Protein AF-0000000078808361 (afdb_homodimer)

Organism: NCBI:txid997884

Structure (mmCIF, N/CA/C/O backbone):
data_AF-0000000078808361-model_v1
#
loop_
_entity.id
_entity.type
_entity.pdbx_description
1 polymer 'Nucleoside phosphorylase domain-containing protein'
#
loop_
_atom_site.group_PDB
_atom_site.id
_atom_site.type_symbol
_atom_site.label_atom_id
_atom_site.label_alt_id
_atom_site.label_comp_id
_atom_site.label_asym_id
_atom_site.label_entity_id
_atom_site.label_seq_id
_atom_site.pdbx_PDB_ins_code
_atom_site.Cartn_x
_atom_site.Cartn_y
_atom_site.Cartn_z
_atom_site.occupancy
_atom_site.B_iso_or_equiv
_atom_site.auth_seq_id
_atom_site.auth_comp_id
_atom_site.auth_asym_id
_atom_site.auth_atom_id
_atom_site.pdbx_PDB_model_num
ATOM 1 N N . MET A 1 1 ? 24.609 -16.016 -11.039 1 90.94 1 MET A N 1
ATOM 2 C CA . MET A 1 1 ? 23.516 -16.953 -10.883 1 90.94 1 MET A CA 1
ATOM 3 C C . MET A 1 1 ? 22.172 -16.219 -10.781 1 90.94 1 MET A C 1
ATOM 5 O O . MET A 1 1 ? 22.094 -15.156 -10.164 1 90.94 1 MET A O 1
ATOM 9 N N . LEU A 1 2 ? 21.172 -16.797 -11.484 1 96.19 2 LEU A N 1
ATOM 10 C CA . LEU A 1 2 ? 19.844 -16.188 -11.5 1 96.19 2 LEU A CA 1
ATOM 11 C C . LEU A 1 2 ? 19.25 -16.109 -10.102 1 96.19 2 LEU A C 1
ATOM 13 O O . LEU A 1 2 ? 19.234 -17.109 -9.375 1 96.19 2 LEU A O 1
ATOM 17 N N . LYS A 1 3 ? 18.859 -14.898 -9.609 1 98.56 3 LYS A N 1
ATOM 18 C CA . LYS A 1 3 ? 18.266 -14.688 -8.297 1 98.56 3 LYS A CA 1
ATOM 19 C C . LYS A 1 3 ? 16.75 -14.492 -8.398 1 98.56 3 LYS A C 1
ATOM 21 O O . LYS A 1 3 ? 16.297 -13.578 -9.086 1 98.56 3 LYS A O 1
ATOM 26 N N . ILE A 1 4 ? 16.047 -15.375 -7.75 1 98.75 4 ILE A N 1
ATOM 27 C CA . ILE A 1 4 ? 14.594 -15.297 -7.711 1 98.75 4 ILE A CA 1
ATOM 28 C C . ILE A 1 4 ? 14.141 -14.906 -6.305 1 98.75 4 ILE A C 1
ATOM 30 O O . ILE A 1 4 ? 14.57 -15.508 -5.316 1 98.75 4 ILE A O 1
ATOM 34 N N . LEU A 1 5 ? 13.391 -13.883 -6.203 1 98.94 5 LEU A N 1
ATOM 35 C CA . LEU A 1 5 ? 12.727 -13.531 -4.949 1 98.94 5 LEU A CA 1
ATOM 36 C C . LEU A 1 5 ? 11.258 -13.945 -4.973 1 98.94 5 LEU A C 1
ATOM 38 O O . LEU A 1 5 ? 10.5 -13.5 -5.832 1 98.94 5 LEU A O 1
ATOM 42 N N . VAL A 1 6 ? 10.922 -14.844 -4.086 1 98.94 6 VAL A N 1
ATOM 43 C CA . VAL A 1 6 ? 9.555 -15.352 -3.986 1 98.94 6 VAL A CA 1
ATOM 44 C C . VAL A 1 6 ? 8.859 -14.719 -2.783 1 98.94 6 VAL A C 1
ATOM 46 O O . VAL A 1 6 ? 9.398 -14.711 -1.676 1 98.94 6 VAL A O 1
ATOM 49 N N . THR A 1 7 ? 7.688 -14.188 -3.027 1 98.94 7 THR A N 1
ATOM 50 C CA . THR A 1 7 ? 6.914 -13.57 -1.956 1 98.94 7 THR A CA 1
ATOM 51 C C . THR A 1 7 ? 5.664 -14.383 -1.654 1 98.94 7 THR A C 1
ATOM 53 O O . THR A 1 7 ? 5.125 -15.055 -2.537 1 98.94 7 THR A O 1
ATOM 56 N N . TYR A 1 8 ? 5.219 -14.383 -0.445 1 98.88 8 TYR A N 1
ATOM 57 C CA . TYR A 1 8 ? 3.961 -14.953 0.022 1 98.88 8 TYR A CA 1
ATOM 58 C C . TYR A 1 8 ? 3.439 -14.195 1.24 1 98.88 8 TYR A C 1
ATOM 60 O O . TYR A 1 8 ? 4.207 -13.523 1.937 1 98.88 8 TYR A O 1
ATOM 68 N N . ALA A 1 9 ? 2.16 -14.266 1.516 1 98.06 9 ALA A N 1
ATOM 69 C CA . ALA A 1 9 ? 1.566 -13.383 2.518 1 98.06 9 ALA A CA 1
ATOM 70 C C . ALA A 1 9 ? 1.562 -14.039 3.895 1 98.06 9 ALA A C 1
ATOM 72 O O . ALA A 1 9 ? 1.822 -13.383 4.902 1 98.06 9 ALA A O 1
ATOM 73 N N . VAL A 1 10 ? 1.223 -15.281 3.951 1 97.12 10 VAL A N 1
ATOM 74 C CA . VAL A 1 10 ? 1.127 -15.984 5.227 1 97.12 10 VAL A CA 1
ATOM 75 C C . VAL A 1 10 ? 1.931 -17.281 5.168 1 97.12 10 VAL A C 1
ATOM 77 O O . VAL A 1 10 ? 2.107 -17.859 4.094 1 97.12 10 VAL A O 1
ATOM 80 N N . GLN A 1 11 ? 2.346 -17.766 6.293 1 97 11 GLN A N 1
ATOM 81 C CA . GLN A 1 11 ? 3.201 -18.938 6.375 1 97 11 GLN A CA 1
ATOM 82 C C . GLN A 1 11 ? 2.535 -20.141 5.73 1 97 11 GLN A C 1
ATOM 84 O O . GLN A 1 11 ? 3.203 -20.969 5.09 1 97 11 GLN A O 1
ATOM 89 N N . GLY A 1 12 ? 1.295 -20.25 5.84 1 96.81 12 GLY A N 1
ATOM 90 C CA . GLY A 1 12 ? 0.551 -21.375 5.316 1 96.81 12 GLY A CA 1
ATOM 91 C C . GLY A 1 12 ? 0.586 -21.469 3.801 1 96.81 12 GLY A C 1
ATOM 92 O O . GLY A 1 12 ? 0.227 -22.5 3.227 1 96.81 12 GLY A O 1
ATOM 93 N N . GLU A 1 13 ? 1.086 -20.453 3.141 1 97.69 13 GLU A N 1
ATOM 94 C CA . GLU A 1 13 ? 1.105 -20.422 1.682 1 97.69 13 GLU A CA 1
ATOM 95 C C . GLU A 1 13 ? 2.492 -20.75 1.141 1 97.69 13 GLU A C 1
ATOM 97 O O . GLU A 1 13 ? 2.674 -20.891 -0.071 1 97.69 13 GLU A O 1
ATOM 102 N N . PHE A 1 14 ? 3.439 -20.891 2.01 1 98.12 14 PHE A N 1
ATOM 103 C CA . PHE A 1 14 ? 4.828 -21.125 1.617 1 98.12 14 PHE A CA 1
ATOM 104 C C . PHE A 1 14 ? 4.984 -22.469 0.938 1 98.12 14 PHE A C 1
ATOM 106 O O . PHE A 1 14 ? 4.578 -23.5 1.485 1 98.12 14 PHE A O 1
ATOM 113 N N . ALA A 1 15 ? 5.504 -22.484 -0.255 1 97.75 15 ALA A N 1
ATOM 114 C CA . ALA A 1 15 ? 5.949 -23.688 -0.959 1 97.75 15 ALA A CA 1
ATOM 115 C C . ALA A 1 15 ? 7.379 -23.516 -1.474 1 97.75 15 ALA A C 1
ATOM 117 O O . ALA A 1 15 ? 7.672 -22.578 -2.207 1 97.75 15 ALA A O 1
ATOM 118 N N . GLU A 1 16 ? 8.203 -24.453 -1.155 1 97.69 16 GLU A N 1
ATOM 119 C CA . GLU A 1 16 ? 9.602 -24.359 -1.574 1 97.69 16 GLU A CA 1
ATOM 120 C C . GLU A 1 16 ? 9.75 -24.656 -3.066 1 97.69 16 GLU A C 1
ATOM 122 O O . GLU A 1 16 ? 9.141 -25.594 -3.584 1 97.69 16 GLU A O 1
ATOM 127 N N . ILE A 1 17 ? 10.484 -23.812 -3.746 1 97.69 17 ILE A N 1
ATOM 128 C CA . ILE A 1 17 ? 10.844 -24.016 -5.145 1 97.69 17 ILE A CA 1
ATOM 129 C C . ILE A 1 17 ? 12.219 -24.688 -5.23 1 97.69 17 ILE A C 1
ATOM 131 O O . ILE A 1 17 ? 13.195 -24.172 -4.684 1 97.69 17 ILE A O 1
ATOM 135 N N . LYS A 1 18 ? 12.312 -25.812 -5.953 1 96.38 18 LYS A N 1
ATOM 136 C CA . LYS A 1 18 ? 13.539 -26.609 -6.035 1 96.38 18 LYS A CA 1
ATOM 137 C C . LYS A 1 18 ? 14.078 -26.641 -7.461 1 96.38 18 LYS A C 1
ATOM 139 O O . LYS A 1 18 ? 14.266 -27.719 -8.031 1 96.38 18 LYS A O 1
ATOM 144 N N . TRP A 1 19 ? 14.242 -25.484 -8.023 1 96.44 19 TRP A N 1
ATOM 145 C CA . TRP A 1 19 ? 14.789 -25.359 -9.375 1 96.44 19 TRP A CA 1
ATOM 146 C C . TRP A 1 19 ? 16.312 -25.406 -9.344 1 96.44 19 TRP A C 1
ATOM 148 O O . TRP A 1 19 ? 16.938 -24.828 -8.461 1 96.44 19 TRP A O 1
ATOM 158 N N . PRO A 1 20 ? 17 -26.078 -10.297 1 93.31 20 PRO A N 1
ATOM 159 C CA . PRO A 1 20 ? 18.453 -26.125 -10.344 1 93.31 20 PRO A CA 1
ATOM 160 C C . PRO A 1 20 ? 19.078 -24.828 -10.859 1 93.31 20 PRO A C 1
ATOM 162 O O . PRO A 1 20 ? 18.438 -24.109 -11.625 1 93.31 20 PRO A O 1
ATOM 165 N N . ASP A 1 21 ? 20.234 -24.484 -10.438 1 92.75 21 ASP A N 1
ATOM 166 C CA . ASP A 1 21 ? 21.094 -23.438 -10.977 1 92.75 21 ASP A CA 1
ATOM 167 C C . ASP A 1 21 ? 20.469 -22.062 -10.773 1 92.75 21 ASP A C 1
ATOM 169 O O . ASP A 1 21 ? 20.594 -21.188 -11.625 1 92.75 21 ASP A O 1
ATOM 173 N N . VAL A 1 22 ? 19.547 -21.922 -9.75 1 95.94 22 VAL A N 1
ATOM 174 C CA . VAL A 1 22 ? 19.016 -20.609 -9.375 1 95.94 22 VAL A CA 1
ATOM 175 C C . VAL A 1 22 ? 19.156 -20.422 -7.863 1 95.94 22 VAL A C 1
ATOM 177 O O . VAL A 1 22 ? 19.219 -21.391 -7.109 1 95.94 22 VAL A O 1
ATOM 180 N N . GLU A 1 23 ? 19.281 -19.234 -7.406 1 97.75 23 GLU A N 1
ATOM 181 C CA . GLU A 1 23 ? 19.188 -18.844 -6.004 1 97.75 23 GLU A CA 1
ATOM 182 C C . GLU A 1 23 ? 17.797 -18.312 -5.672 1 97.75 23 GLU A C 1
ATOM 184 O O . GLU A 1 23 ? 17.359 -17.312 -6.246 1 97.75 23 GLU A O 1
ATOM 189 N N . VAL A 1 24 ? 17.188 -18.984 -4.797 1 98.44 24 VAL A N 1
ATOM 190 C CA . VAL A 1 24 ? 15.828 -18.594 -4.457 1 98.44 24 VAL A CA 1
ATOM 191 C C . VAL A 1 24 ? 15.805 -17.953 -3.068 1 98.44 24 VAL A C 1
ATOM 193 O O . VAL A 1 24 ? 16.297 -18.547 -2.102 1 98.44 24 VAL A O 1
ATOM 196 N N . TYR A 1 25 ? 15.289 -16.766 -2.967 1 98.81 25 TYR A N 1
ATOM 197 C CA . TYR A 1 25 ? 15.031 -16.062 -1.713 1 98.81 25 TYR A CA 1
ATOM 198 C C . TYR A 1 25 ? 13.539 -15.945 -1.446 1 98.81 25 TYR A C 1
ATOM 200 O O . TYR A 1 25 ? 12.734 -15.867 -2.383 1 98.81 25 TYR A O 1
ATOM 208 N N . TYR A 1 26 ? 13.188 -15.992 -0.185 1 98.88 26 TYR A N 1
ATOM 209 C CA . TYR A 1 26 ? 11.773 -15.93 0.195 1 98.88 26 TYR A CA 1
ATOM 210 C C . TYR A 1 26 ? 11.523 -14.758 1.142 1 98.88 26 TYR A C 1
ATOM 212 O O . TYR A 1 26 ? 12.344 -14.469 2.014 1 98.88 26 TYR A O 1
ATOM 220 N N . VAL A 1 27 ? 10.406 -14.109 0.974 1 98.88 27 VAL A N 1
ATOM 221 C CA . VAL A 1 27 ? 9.992 -13.094 1.933 1 98.88 27 VAL A CA 1
ATOM 222 C C . VAL A 1 27 ? 8.492 -13.203 2.193 1 98.88 27 VAL A C 1
ATOM 224 O O . VAL A 1 27 ? 7.695 -13.289 1.253 1 98.88 27 VAL A O 1
ATOM 227 N N . ARG A 1 28 ? 8.109 -13.352 3.443 1 98.81 28 ARG A N 1
ATOM 228 C CA . ARG A 1 28 ? 6.715 -13.258 3.867 1 98.81 28 ARG A CA 1
ATOM 229 C C . ARG A 1 28 ? 6.293 -11.805 4.035 1 98.81 28 ARG A C 1
ATOM 231 O O . ARG A 1 28 ? 6.785 -11.109 4.926 1 98.81 28 ARG A O 1
ATOM 238 N N . THR A 1 29 ? 5.387 -11.352 3.236 1 98.38 29 THR A N 1
ATOM 239 C CA . THR A 1 29 ? 5.09 -9.922 3.186 1 98.38 29 THR A CA 1
ATOM 240 C C . THR A 1 29 ? 4.02 -9.555 4.207 1 98.38 29 THR A C 1
ATOM 242 O O . THR A 1 29 ? 3.902 -8.391 4.602 1 98.38 29 THR A O 1
ATOM 245 N N . GLY A 1 30 ? 3.221 -10.625 4.598 1 97.25 30 GLY A N 1
ATOM 246 C CA . GLY A 1 30 ? 2.023 -10.312 5.359 1 97.25 30 GLY A CA 1
ATOM 247 C C . GLY A 1 30 ? 0.834 -9.961 4.488 1 97.25 30 GLY A C 1
ATOM 248 O O . GLY A 1 30 ? 0.962 -9.859 3.266 1 97.25 30 GLY A O 1
ATOM 249 N N . ILE A 1 31 ? -0.287 -9.75 5.137 1 97.5 31 ILE A N 1
ATOM 250 C CA . ILE A 1 31 ? -1.552 -9.602 4.426 1 97.5 31 ILE A CA 1
ATOM 251 C C . ILE A 1 31 ? -1.79 -8.125 4.098 1 97.5 31 ILE A C 1
ATOM 253 O O . ILE A 1 31 ? -1.639 -7.258 4.965 1 97.5 31 ILE A O 1
ATOM 257 N N . GLY A 1 32 ? -2.121 -7.871 2.848 1 97.88 32 GLY A N 1
ATOM 258 C CA . GLY A 1 32 ? -2.555 -6.535 2.471 1 97.88 32 GLY A CA 1
ATOM 259 C C . GLY A 1 32 ? -1.568 -5.824 1.562 1 97.88 32 GLY A C 1
ATOM 260 O O . GLY A 1 32 ? -0.38 -6.148 1.55 1 97.88 32 GLY A O 1
ATOM 261 N N . LYS A 1 33 ? -2.055 -4.777 0.895 1 98.56 33 LYS A N 1
ATOM 262 C CA . LYS A 1 33 ? -1.289 -4.098 -0.144 1 98.56 33 LYS A CA 1
ATOM 263 C C . LYS A 1 33 ? -0.15 -3.279 0.461 1 98.56 33 LYS A C 1
ATOM 265 O O . LYS A 1 33 ? 0.959 -3.26 -0.076 1 98.56 33 LYS A O 1
ATOM 270 N N . VAL A 1 34 ? -0.39 -2.643 1.632 1 98.81 34 VAL A N 1
ATOM 271 C CA . VAL A 1 34 ? 0.623 -1.787 2.24 1 98.81 34 VAL A CA 1
ATOM 272 C C . VAL A 1 34 ? 1.825 -2.627 2.664 1 98.81 34 VAL A C 1
ATOM 274 O O . VAL A 1 34 ? 2.965 -2.316 2.309 1 98.81 34 VAL A O 1
ATOM 277 N N . LYS A 1 35 ? 1.575 -3.723 3.357 1 98.62 35 LYS A N 1
ATOM 278 C CA . LYS A 1 35 ? 2.65 -4.613 3.789 1 98.62 35 LYS A CA 1
ATOM 279 C C . LYS A 1 35 ? 3.371 -5.227 2.592 1 98.62 35 LYS A C 1
ATOM 281 O O . LYS A 1 35 ? 4.602 -5.301 2.572 1 98.62 35 LYS A O 1
ATOM 286 N N . ALA A 1 36 ? 2.58 -5.629 1.615 1 98.81 36 ALA A N 1
ATOM 287 C CA . ALA A 1 36 ? 3.146 -6.246 0.419 1 98.81 36 ALA A CA 1
ATOM 288 C C . ALA A 1 36 ? 4.105 -5.293 -0.29 1 98.81 36 ALA A C 1
ATOM 290 O O . ALA A 1 36 ? 5.223 -5.676 -0.639 1 98.81 36 ALA A O 1
ATOM 291 N N . ALA A 1 37 ? 3.676 -4.035 -0.498 1 98.88 37 ALA A N 1
ATOM 292 C CA . ALA A 1 37 ? 4.504 -3.035 -1.169 1 98.88 37 ALA A CA 1
ATOM 293 C C . ALA A 1 37 ? 5.773 -2.75 -0.372 1 98.88 37 ALA A C 1
ATOM 295 O O . ALA A 1 37 ? 6.875 -2.734 -0.93 1 98.88 37 ALA A O 1
ATOM 296 N N . PHE A 1 38 ? 5.641 -2.623 0.969 1 98.88 38 PHE A N 1
ATOM 297 C CA . PHE A 1 38 ? 6.754 -2.244 1.833 1 98.88 38 PHE A CA 1
ATOM 298 C C . PHE A 1 38 ? 7.777 -3.367 1.922 1 98.88 38 PHE A C 1
ATOM 300 O O . PHE A 1 38 ? 8.961 -3.158 1.642 1 98.88 38 PHE A O 1
ATOM 307 N N . HIS A 1 39 ? 7.309 -4.551 2.225 1 98.88 39 HIS A N 1
ATOM 308 C CA . HIS A 1 39 ? 8.234 -5.652 2.463 1 98.88 39 HIS A CA 1
ATOM 309 C C . HIS A 1 39 ? 8.914 -6.094 1.172 1 98.88 39 HIS A C 1
ATOM 311 O O . HIS A 1 39 ? 10.086 -6.477 1.181 1 98.88 39 HIS A O 1
ATOM 317 N N . LEU A 1 40 ? 8.164 -6.023 0.06 1 98.94 40 LEU A N 1
ATOM 318 C CA . LEU A 1 40 ? 8.812 -6.352 -1.207 1 98.94 40 LEU A CA 1
ATOM 319 C C . LEU A 1 40 ? 9.883 -5.32 -1.558 1 98.94 40 LEU A C 1
ATOM 321 O O . LEU A 1 40 ? 10.984 -5.684 -1.963 1 98.94 40 LEU A O 1
ATOM 325 N N . ALA A 1 41 ? 9.547 -4.016 -1.376 1 98.81 41 ALA A N 1
ATOM 326 C CA . ALA A 1 41 ? 10.531 -2.971 -1.672 1 98.81 41 ALA A CA 1
ATOM 327 C C . ALA A 1 41 ? 11.805 -3.164 -0.854 1 98.81 41 ALA A C 1
ATOM 329 O O . ALA A 1 41 ? 12.906 -3.049 -1.382 1 98.81 41 ALA A O 1
ATOM 330 N N . GLU A 1 42 ? 11.641 -3.516 0.425 1 98.69 42 GLU A N 1
ATOM 331 C CA . GLU A 1 42 ? 12.789 -3.758 1.29 1 98.69 42 GLU A CA 1
ATOM 332 C C . GLU A 1 42 ? 13.578 -4.977 0.829 1 98.69 42 GLU A C 1
ATOM 334 O O . GLU A 1 42 ? 14.812 -4.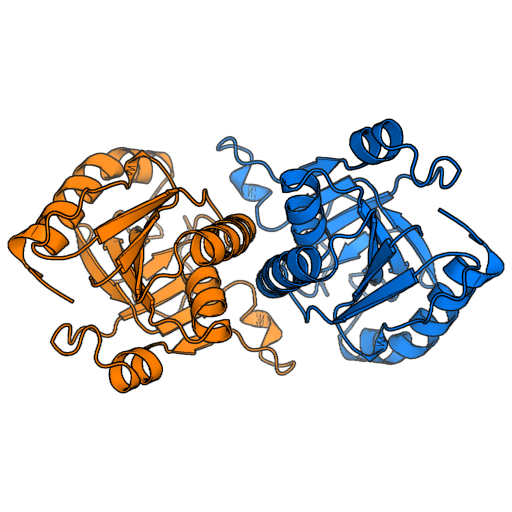941 0.773 1 98.69 42 GLU A O 1
ATOM 339 N N . ALA A 1 43 ? 12.867 -6.027 0.481 1 98.81 43 ALA A N 1
ATOM 340 C CA . ALA A 1 43 ? 13.508 -7.281 0.096 1 98.81 43 ALA A CA 1
ATOM 341 C C . ALA A 1 43 ? 14.273 -7.125 -1.217 1 98.81 43 ALA A C 1
ATOM 343 O O . ALA A 1 43 ? 15.352 -7.699 -1.389 1 98.81 43 ALA A O 1
ATOM 344 N N . ILE A 1 44 ? 13.703 -6.352 -2.166 1 98.75 44 ILE A N 1
ATOM 345 C CA . ILE A 1 44 ? 14.336 -6.133 -3.461 1 98.75 44 ILE A CA 1
ATOM 346 C C . ILE A 1 44 ? 15.68 -5.434 -3.268 1 98.75 44 ILE A C 1
ATOM 348 O O . ILE A 1 44 ? 16.656 -5.746 -3.955 1 98.75 44 ILE A O 1
ATOM 352 N N . ARG A 1 45 ? 15.727 -4.531 -2.361 1 97.62 45 ARG A N 1
ATOM 353 C CA . ARG A 1 45 ? 16.969 -3.803 -2.086 1 97.62 45 ARG A CA 1
ATOM 354 C C . ARG A 1 45 ? 18.031 -4.734 -1.532 1 97.62 45 ARG A C 1
ATOM 356 O O . ARG A 1 45 ? 19.219 -4.586 -1.849 1 97.62 45 ARG A O 1
ATOM 363 N N . GLN A 1 46 ? 17.625 -5.645 -0.741 1 97.94 46 GLN A N 1
ATOM 364 C CA . GLN A 1 46 ? 18.562 -6.562 -0.095 1 97.94 46 GLN A CA 1
ATOM 365 C C . GLN A 1 46 ? 19.016 -7.656 -1.058 1 97.94 46 GLN A C 1
ATOM 367 O O . GLN A 1 46 ? 20.203 -7.973 -1.134 1 97.94 46 GLN A O 1
ATOM 372 N N . VAL A 1 47 ? 18.109 -8.172 -1.885 1 98.56 47 VAL A N 1
ATOM 373 C CA . VAL A 1 47 ? 18.344 -9.375 -2.68 1 98.56 47 VAL A CA 1
ATOM 374 C C . VAL A 1 47 ? 18.797 -8.984 -4.086 1 98.56 47 VAL A C 1
ATOM 376 O O . VAL A 1 47 ? 19.609 -9.68 -4.699 1 98.56 47 VAL A O 1
ATOM 379 N N . GLU A 1 48 ? 18.281 -7.832 -4.598 1 98.56 48 GLU A N 1
ATOM 380 C CA . GLU A 1 48 ? 18.5 -7.41 -5.977 1 98.56 48 GLU A CA 1
ATOM 381 C C . GLU A 1 48 ? 18.172 -8.539 -6.953 1 98.56 48 GLU A C 1
ATOM 383 O O . GLU A 1 48 ? 19.016 -8.93 -7.766 1 98.56 48 GLU A O 1
ATOM 388 N N . PRO A 1 49 ? 16.984 -9 -6.945 1 98.88 49 PRO A N 1
ATOM 389 C CA . PRO A 1 49 ? 16.609 -10.172 -7.734 1 98.88 49 PRO A CA 1
ATOM 390 C C . PRO A 1 49 ? 16.5 -9.875 -9.227 1 98.88 49 PRO A C 1
ATOM 392 O O . PRO A 1 49 ? 16.312 -8.719 -9.617 1 98.88 49 PRO A O 1
ATOM 395 N N . ASP A 1 50 ? 16.672 -10.898 -9.984 1 98.81 50 ASP A N 1
ATOM 396 C CA . ASP A 1 50 ? 16.453 -10.805 -11.422 1 98.81 50 ASP A CA 1
ATOM 397 C C . ASP A 1 50 ? 14.961 -10.875 -11.766 1 98.81 50 ASP A C 1
ATOM 399 O O . ASP A 1 50 ? 14.531 -10.328 -12.781 1 98.81 50 ASP A O 1
ATOM 403 N N . ILE A 1 51 ? 14.18 -11.531 -10.922 1 98.81 51 ILE A N 1
ATOM 404 C CA . ILE A 1 51 ? 12.734 -11.68 -11.094 1 98.81 51 ILE A CA 1
ATOM 405 C C . ILE A 1 51 ? 12.07 -11.898 -9.742 1 98.81 51 ILE A C 1
ATOM 407 O O . ILE A 1 51 ? 12.688 -12.453 -8.82 1 98.81 51 ILE A O 1
ATOM 411 N N . VAL A 1 52 ? 10.844 -11.422 -9.586 1 98.94 52 VAL A N 1
ATOM 412 C CA . VAL A 1 52 ? 10.016 -11.656 -8.406 1 98.94 52 VAL A CA 1
ATOM 413 C C . VAL A 1 52 ? 8.82 -12.531 -8.781 1 98.94 52 VAL A C 1
ATOM 415 O O . VAL A 1 52 ? 8.188 -12.312 -9.82 1 98.94 52 VAL A O 1
ATOM 418 N N . ILE A 1 53 ? 8.586 -13.531 -7.996 1 98.88 53 ILE A N 1
ATOM 419 C CA . ILE A 1 53 ? 7.406 -14.383 -8.117 1 98.88 53 ILE A CA 1
ATOM 420 C C . ILE A 1 53 ? 6.566 -14.289 -6.848 1 98.88 53 ILE A C 1
ATOM 422 O O . ILE A 1 53 ? 7.066 -14.508 -5.746 1 98.88 53 ILE A O 1
ATOM 426 N N . ASN A 1 54 ? 5.328 -13.922 -7.004 1 98.94 54 ASN A N 1
ATOM 427 C CA . ASN A 1 54 ? 4.383 -14.023 -5.898 1 98.94 54 ASN A CA 1
ATOM 428 C C . ASN A 1 54 ? 3.629 -15.352 -5.922 1 98.94 54 ASN A C 1
ATOM 430 O O . ASN A 1 54 ? 3.115 -15.758 -6.965 1 98.94 54 ASN A O 1
ATOM 434 N N . MET A 1 55 ? 3.639 -16.047 -4.883 1 98.88 55 MET A N 1
ATOM 435 C CA . MET A 1 55 ? 2.811 -17.25 -4.766 1 98.88 55 MET A CA 1
ATOM 436 C C . MET A 1 55 ? 1.813 -17.109 -3.621 1 98.88 55 MET A C 1
ATOM 438 O O . MET A 1 55 ? 2.119 -16.5 -2.598 1 98.88 55 MET A O 1
ATOM 442 N N . GLY A 1 56 ? 0.722 -17.672 -3.783 1 98.69 56 GLY A N 1
ATOM 443 C CA . GLY A 1 56 ? -0.269 -17.656 -2.721 1 98.69 56 GLY A CA 1
ATOM 444 C C . GLY A 1 56 ? -1.629 -18.156 -3.162 1 98.69 56 GLY A C 1
ATOM 445 O O . GLY A 1 56 ? -1.747 -18.797 -4.211 1 98.69 56 GLY A O 1
ATOM 446 N N . THR A 1 57 ? -2.652 -17.969 -2.314 1 98.75 57 THR A N 1
ATOM 447 C CA . THR A 1 57 ? -4.027 -18.391 -2.57 1 98.75 57 THR A CA 1
ATOM 448 C C . THR A 1 57 ? -4.859 -17.219 -3.104 1 98.75 57 THR A C 1
ATOM 450 O O . THR A 1 57 ? -4.457 -16.062 -2.986 1 98.75 57 THR A O 1
ATOM 453 N N . ALA A 1 58 ? -5.914 -17.547 -3.768 1 98.44 58 ALA A N 1
ATOM 454 C CA . ALA A 1 58 ? -6.848 -16.547 -4.281 1 98.44 58 ALA A CA 1
ATOM 455 C C . ALA A 1 58 ? -8.273 -17.094 -4.32 1 98.44 58 ALA A C 1
ATOM 457 O O . ALA A 1 58 ? -8.469 -18.312 -4.398 1 98.44 58 ALA A O 1
ATOM 458 N N . GLY A 1 59 ? -9.219 -16.188 -4.148 1 97.62 59 GLY A N 1
ATOM 459 C CA . GLY A 1 59 ? -10.602 -16.516 -4.461 1 97.62 59 GLY A CA 1
ATOM 460 C C . GLY A 1 59 ? -10.93 -16.359 -5.934 1 97.62 59 GLY A C 1
ATOM 461 O O . GLY A 1 59 ? -10.148 -15.781 -6.695 1 97.62 59 GLY A O 1
ATOM 462 N N . THR A 1 60 ? -12.062 -16.922 -6.316 1 97.81 60 THR A N 1
ATOM 463 C CA . THR A 1 60 ? -12.516 -16.797 -7.695 1 97.81 60 THR A CA 1
ATOM 464 C C . THR A 1 60 ? -14.039 -16.672 -7.75 1 97.81 60 THR A C 1
ATOM 466 O O . THR A 1 60 ? -14.719 -16.922 -6.754 1 97.81 60 THR A O 1
ATOM 469 N N . ILE A 1 61 ? -14.484 -16.141 -8.859 1 95.62 61 ILE A N 1
ATOM 470 C CA . ILE A 1 61 ? -15.922 -16.078 -9.07 1 95.62 61 ILE 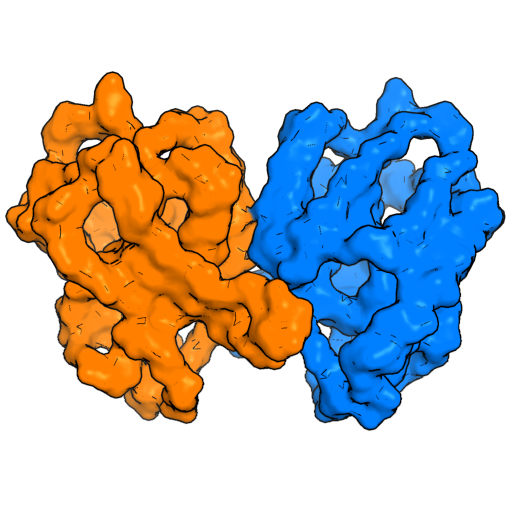A CA 1
ATOM 471 C C . ILE A 1 61 ? -16.359 -17.203 -10.016 1 95.62 61 ILE A C 1
ATOM 473 O O . ILE A 1 61 ? -17.406 -17.812 -9.828 1 95.62 61 ILE A O 1
ATOM 477 N N . ASN A 1 62 ? -15.555 -17.547 -11.023 1 94.31 62 ASN A N 1
ATOM 478 C CA . ASN A 1 62 ? -16.094 -18.344 -12.109 1 94.31 62 ASN A CA 1
ATOM 479 C C . ASN A 1 62 ? -15.164 -19.5 -12.477 1 94.31 62 ASN A C 1
ATOM 481 O O . ASN A 1 62 ? -15.211 -20.016 -13.594 1 94.31 62 ASN A O 1
ATOM 485 N N . HIS A 1 63 ? -14.242 -19.812 -11.641 1 97.5 63 HIS A N 1
ATOM 486 C CA . HIS A 1 63 ? -13.328 -20.922 -11.875 1 97.5 63 HIS A CA 1
ATOM 487 C C . HIS A 1 63 ? -13.445 -21.969 -10.781 1 97.5 63 HIS A C 1
ATOM 489 O O . HIS A 1 63 ? -14.391 -21.953 -9.992 1 97.5 63 HIS A O 1
ATOM 495 N N . ARG A 1 64 ? -12.586 -22.984 -10.781 1 97.62 64 ARG A N 1
ATOM 496 C CA . ARG A 1 64 ? -12.719 -24.109 -9.875 1 97.62 64 ARG A CA 1
ATOM 497 C C . ARG A 1 64 ? -11.641 -24.078 -8.797 1 97.62 64 ARG A C 1
ATOM 499 O O . ARG A 1 64 ? -10.484 -23.75 -9.078 1 97.62 64 ARG A O 1
ATOM 506 N N . VAL A 1 65 ? -12.117 -24.359 -7.602 1 97.81 65 VAL A N 1
ATOM 507 C CA . VAL A 1 65 ? -11.148 -24.562 -6.527 1 97.81 65 VAL A CA 1
ATOM 508 C C . VAL A 1 65 ? -10.102 -25.594 -6.961 1 97.81 65 VAL A C 1
ATOM 510 O O . VAL A 1 65 ? -10.438 -26.609 -7.562 1 97.81 65 VAL A O 1
ATOM 513 N N . GLY A 1 66 ? -8.852 -25.281 -6.734 1 98.12 66 GLY A N 1
ATOM 514 C CA . GLY A 1 66 ? -7.77 -26.172 -7.121 1 98.12 66 GLY A CA 1
ATOM 515 C C . GLY A 1 66 ? -7.059 -25.75 -8.391 1 98.12 66 GLY A C 1
ATOM 516 O O . GLY A 1 66 ? -5.945 -26.188 -8.664 1 98.12 66 GLY A O 1
ATOM 517 N N . ASP A 1 67 ? -7.727 -24.922 -9.172 1 98.12 67 ASP A N 1
ATOM 518 C CA . ASP A 1 67 ? -7.055 -24.359 -10.344 1 98.12 67 ASP A CA 1
ATOM 519 C C . ASP A 1 67 ? -5.844 -23.516 -9.938 1 98.12 67 ASP A C 1
ATOM 521 O O . ASP A 1 67 ? -5.816 -22.953 -8.844 1 98.12 67 ASP A O 1
ATOM 525 N N . VAL A 1 68 ? -4.816 -23.5 -10.75 1 98.38 68 VAL A N 1
ATOM 526 C CA . VAL A 1 68 ? -3.652 -22.641 -10.555 1 98.38 68 VAL A CA 1
ATOM 527 C C . VAL A 1 68 ? -3.537 -21.656 -11.711 1 98.38 68 VAL A C 1
ATOM 529 O O . VAL A 1 68 ? -3.602 -22.047 -12.875 1 98.38 68 VAL A O 1
ATOM 532 N N . PHE A 1 69 ? -3.434 -20.391 -11.406 1 98.5 69 PHE A N 1
ATOM 533 C CA . PHE A 1 69 ? -3.346 -19.344 -12.414 1 98.5 69 PHE A CA 1
ATOM 534 C C . PHE A 1 69 ? -1.996 -18.641 -12.344 1 98.5 69 PHE A C 1
ATOM 536 O O . PHE A 1 69 ? -1.475 -18.391 -11.258 1 98.5 69 PHE A O 1
ATOM 543 N N . VAL A 1 70 ? -1.391 -18.359 -13.492 1 98.5 70 VAL A N 1
ATOM 544 C CA . VAL A 1 70 ? -0.259 -17.453 -13.625 1 98.5 70 VAL A CA 1
ATOM 545 C C . VAL A 1 70 ? -0.755 -16.062 -14.055 1 98.5 70 VAL A C 1
ATOM 547 O O . VAL A 1 70 ? -1.219 -15.891 -15.18 1 98.5 70 VAL A O 1
ATOM 550 N N . CYS A 1 71 ? -0.655 -15.156 -13.172 1 98.69 71 CYS A N 1
ATOM 551 C CA . CYS A 1 71 ? -1.196 -13.828 -13.43 1 98.69 71 CYS A CA 1
ATOM 552 C C . CYS A 1 71 ? -0.106 -12.875 -13.906 1 98.69 71 CYS A C 1
ATOM 554 O O . CYS A 1 71 ? 0.981 -12.836 -13.328 1 98.69 71 CYS A O 1
ATOM 556 N N . ARG A 1 72 ? -0.437 -12.125 -14.961 1 98.31 72 ARG A N 1
ATOM 557 C CA . ARG A 1 72 ? 0.453 -11.102 -15.5 1 98.31 72 ARG A CA 1
ATOM 558 C C . ARG A 1 72 ? -0.261 -9.758 -15.617 1 98.31 72 ARG A C 1
ATOM 560 O O . ARG A 1 72 ? 0.348 -8.758 -15.992 1 98.31 72 ARG A O 1
ATOM 567 N N . HIS A 1 73 ? -1.567 -9.766 -15.406 1 98.38 73 HIS A N 1
ATOM 568 C CA . HIS A 1 73 ? -2.404 -8.57 -15.359 1 98.38 73 HIS A CA 1
ATOM 569 C C . HIS A 1 73 ? -3.006 -8.375 -13.969 1 98.38 73 HIS A C 1
ATOM 571 O O . HIS A 1 73 ? -3.508 -9.328 -13.367 1 98.38 73 HIS A O 1
ATOM 577 N N . PHE A 1 74 ? -2.924 -7.172 -13.469 1 98.69 74 PHE A N 1
ATOM 578 C CA . PHE A 1 74 ? -3.309 -6.906 -12.086 1 98.69 74 PHE A CA 1
ATOM 579 C C . PHE A 1 74 ? -4.207 -5.68 -12 1 98.69 74 PHE A C 1
ATOM 581 O O . PHE A 1 74 ? -3.953 -4.668 -12.656 1 98.69 74 PHE A O 1
ATOM 588 N N . ILE A 1 75 ? -5.238 -5.789 -11.25 1 98.06 75 ILE A N 1
ATOM 589 C CA . ILE A 1 75 ? -6.195 -4.711 -11.023 1 98.06 75 ILE A CA 1
ATOM 590 C C . ILE A 1 75 ? -6.238 -4.359 -9.539 1 98.06 75 ILE A C 1
ATOM 592 O O . ILE A 1 75 ? -6.281 -5.25 -8.688 1 98.06 75 ILE A O 1
ATOM 596 N N . ASP A 1 76 ? -6.121 -3.129 -9.203 1 97.81 76 ASP A N 1
ATOM 597 C CA . ASP A 1 76 ? -6.406 -2.648 -7.852 1 97.81 76 ASP A CA 1
ATOM 598 C C . ASP A 1 76 ? -7.883 -2.299 -7.695 1 97.81 76 ASP A C 1
ATOM 600 O O . ASP A 1 76 ? -8.312 -1.204 -8.07 1 97.81 76 ASP A O 1
ATOM 604 N N . ARG A 1 77 ? -8.57 -3.178 -7.051 1 95.38 77 ARG A N 1
ATOM 605 C CA . ARG A 1 77 ? -10.016 -3.037 -6.953 1 95.38 77 ARG A CA 1
ATOM 606 C C . ARG A 1 77 ? -10.391 -1.808 -6.129 1 95.38 77 ARG A C 1
ATOM 608 O O . ARG A 1 77 ? -11.422 -1.175 -6.383 1 95.38 77 ARG A O 1
ATOM 615 N N . ASP A 1 78 ? -9.695 -1.448 -5.168 1 95.19 78 ASP A N 1
ATOM 616 C CA . ASP A 1 78 ? -9.992 -0.323 -4.289 1 95.19 78 ASP A CA 1
ATOM 617 C C . ASP A 1 78 ? -9.812 1.007 -5.016 1 95.19 78 ASP A C 1
ATOM 619 O O . ASP A 1 78 ? -10.562 1.954 -4.789 1 95.19 78 ASP A O 1
ATOM 623 N N . MET A 1 79 ? -8.844 1.036 -5.91 1 94.69 79 MET A N 1
ATOM 624 C CA . MET A 1 79 ? -8.523 2.26 -6.637 1 94.69 79 MET A CA 1
ATOM 625 C C . MET A 1 79 ? -9.359 2.371 -7.91 1 94.69 79 MET A C 1
ATOM 627 O O . MET A 1 79 ? -9.398 3.43 -8.539 1 94.69 79 MET A O 1
ATOM 631 N N . HIS A 1 80 ? -10.008 1.296 -8.305 1 90.12 80 HIS A N 1
ATOM 632 C CA . HIS A 1 80 ? -10.766 1.216 -9.555 1 90.12 80 HIS A CA 1
ATOM 633 C C . HIS A 1 80 ? -11.82 2.314 -9.625 1 90.12 80 HIS A C 1
ATOM 635 O O . HIS A 1 80 ? -12.047 2.885 -10.695 1 90.12 80 HIS A O 1
ATOM 641 N N . LYS A 1 81 ? -12.43 2.693 -8.492 1 83.12 81 LYS A N 1
ATOM 642 C CA . LYS A 1 81 ? -13.492 3.691 -8.445 1 83.12 81 LYS A CA 1
ATOM 643 C C . LYS A 1 81 ? -12.953 5.086 -8.758 1 83.12 81 LYS A C 1
ATOM 645 O O . LYS A 1 81 ? -13.727 6.004 -9.047 1 83.12 81 LYS A O 1
ATOM 650 N N . LEU A 1 82 ? -11.648 5.246 -8.758 1 87.12 82 LEU A N 1
ATOM 651 C CA . LEU A 1 82 ? -11.031 6.551 -8.961 1 87.12 82 LEU A CA 1
ATOM 652 C C . LEU A 1 82 ? -10.43 6.656 -10.359 1 87.12 82 LEU A C 1
ATOM 654 O O . LEU A 1 82 ? -9.734 7.625 -10.672 1 87.12 82 LEU A O 1
ATOM 658 N N . ALA A 1 83 ? -10.633 5.664 -11.156 1 82.44 83 ALA A N 1
ATOM 659 C CA . ALA A 1 83 ? -10.094 5.633 -12.516 1 82.44 83 ALA A CA 1
ATOM 660 C C . ALA A 1 83 ? -10.523 6.863 -13.305 1 82.44 83 ALA A C 1
ATOM 662 O O . ALA A 1 83 ? -9.781 7.355 -14.156 1 82.44 83 ALA A O 1
ATOM 663 N N . GLY A 1 84 ? -11.688 7.375 -13.031 1 77.75 84 GLY A N 1
ATOM 664 C CA . GLY A 1 84 ? -12.203 8.547 -13.719 1 77.75 84 GLY A CA 1
ATOM 665 C C . GLY A 1 84 ? -11.383 9.797 -13.469 1 77.75 84 GLY A C 1
ATOM 666 O O . GLY A 1 84 ? -11.477 10.766 -14.227 1 77.75 84 GLY A O 1
ATOM 667 N N . LEU A 1 85 ? -10.508 9.719 -12.453 1 79.94 85 LEU A N 1
ATOM 668 C CA . LEU A 1 85 ? -9.672 10.852 -12.102 1 79.94 85 LEU A CA 1
ATOM 669 C C . LEU A 1 85 ? -8.273 10.703 -12.695 1 79.94 85 LEU A C 1
ATOM 671 O O . LEU A 1 85 ? -7.352 11.438 -12.32 1 79.94 85 LEU A O 1
ATOM 675 N N . GLY A 1 86 ? -8.094 9.727 -13.516 1 82.94 86 GLY A N 1
ATOM 676 C CA . GLY A 1 86 ? -6.824 9.523 -14.195 1 82.94 86 GLY A CA 1
ATOM 677 C C . GLY A 1 86 ? -5.836 8.711 -13.375 1 82.94 86 GLY A C 1
ATOM 678 O O . GLY A 1 86 ? -4.645 8.672 -13.688 1 82.94 86 GLY A O 1
ATOM 679 N N . LEU A 1 87 ? -6.367 8.109 -12.352 1 88 87 LEU A N 1
ATOM 680 C CA . LEU A 1 87 ? -5.484 7.293 -11.523 1 88 87 LEU A CA 1
ATOM 681 C C . LEU A 1 87 ? -5.34 5.887 -12.102 1 88 87 LEU A C 1
ATOM 683 O O . LEU A 1 87 ? -6.312 5.312 -12.594 1 88 87 LEU A O 1
ATOM 687 N N . SER A 1 88 ? -4.074 5.41 -12.141 1 90.44 88 SER A N 1
ATOM 688 C CA . SER A 1 88 ? -3.814 4.047 -12.602 1 90.44 88 SER A CA 1
ATOM 689 C C . SER A 1 88 ? -4.27 3.02 -11.578 1 90.44 88 SER A C 1
ATOM 691 O O . SER A 1 88 ? -4.074 3.205 -10.375 1 90.44 88 SER A O 1
ATOM 693 N N . TYR A 1 89 ? -4.941 1.986 -12.094 1 95.44 89 TYR A N 1
ATOM 694 C CA . TYR A 1 89 ? -5.43 0.933 -11.219 1 95.44 89 TYR A CA 1
ATOM 695 C C . TYR A 1 89 ? -5.164 -0.445 -11.812 1 95.44 89 TYR A C 1
ATOM 697 O O . TYR A 1 89 ? -5.609 -1.459 -11.266 1 95.44 89 TYR A O 1
ATOM 705 N N . GLU A 1 90 ? -4.527 -0.467 -12.977 1 96.88 90 GLU A N 1
ATOM 706 C CA . GLU A 1 90 ? -4.219 -1.724 -13.656 1 96.88 90 GLU A CA 1
ATOM 707 C C . GLU A 1 90 ? -2.768 -1.759 -14.125 1 96.88 90 GLU A C 1
ATOM 709 O O . GLU A 1 90 ? -2.193 -0.723 -14.461 1 96.88 90 GLU A O 1
ATOM 714 N N . LEU A 1 91 ? -2.209 -2.943 -14.086 1 97.94 91 LEU A N 1
ATOM 715 C CA . LEU A 1 91 ? -0.837 -3.16 -14.539 1 97.94 91 LEU A CA 1
ATOM 716 C C . LEU A 1 91 ? -0.723 -4.461 -15.328 1 97.94 91 LEU A C 1
ATOM 718 O O . LEU A 1 91 ? -1.369 -5.457 -14.984 1 97.94 91 LEU A O 1
ATOM 722 N N . ASP A 1 92 ? -0.004 -4.422 -16.359 1 98.31 92 ASP A N 1
ATOM 723 C CA . ASP A 1 92 ? 0.362 -5.594 -17.156 1 98.31 92 ASP A CA 1
ATOM 724 C C . ASP A 1 92 ? 1.875 -5.809 -17.156 1 98.31 92 ASP A C 1
ATOM 726 O O . ASP A 1 92 ? 2.627 -4.945 -17.609 1 98.31 92 ASP A O 1
ATOM 730 N N . THR A 1 93 ? 2.285 -6.949 -16.641 1 98.19 93 THR A N 1
ATOM 731 C CA . THR A 1 93 ? 3.717 -7.172 -16.453 1 98.19 93 THR A CA 1
ATOM 732 C C . THR A 1 93 ? 4.293 -7.961 -17.625 1 98.19 93 THR A C 1
ATOM 734 O O . THR A 1 93 ? 5.496 -8.227 -17.672 1 98.19 93 THR A O 1
ATOM 737 N N . SER A 1 94 ? 3.441 -8.242 -18.609 1 97.94 94 SER A N 1
ATOM 738 C CA . SER A 1 94 ? 3.838 -9.102 -19.719 1 97.94 94 SER A CA 1
ATOM 739 C C . SER A 1 94 ? 4.973 -8.484 -20.531 1 97.94 94 SER A C 1
ATOM 741 O O . SER A 1 94 ? 5.922 -9.172 -20.906 1 97.94 94 SER A O 1
ATOM 743 N N . ALA A 1 95 ? 4.902 -7.184 -20.781 1 97.12 95 ALA A N 1
ATOM 744 C CA . ALA A 1 95 ? 5.891 -6.516 -21.625 1 97.12 95 ALA A CA 1
ATOM 745 C C . ALA A 1 95 ? 7.281 -6.582 -21 1 97.12 95 ALA A C 1
ATOM 747 O O . ALA A 1 95 ? 8.266 -6.855 -21.688 1 97.12 95 ALA A O 1
ATOM 748 N N . LEU A 1 96 ? 7.371 -6.332 -19.75 1 98.06 96 LEU A N 1
ATOM 749 C CA . LEU A 1 96 ? 8.656 -6.348 -19.062 1 98.06 96 LEU A CA 1
ATOM 750 C C . LEU A 1 96 ? 9.219 -7.766 -18.984 1 98.06 96 LEU A C 1
ATOM 752 O O . LEU A 1 96 ? 10.43 -7.969 -19.125 1 98.06 96 LEU A O 1
ATOM 756 N N . LEU A 1 97 ? 8.32 -8.742 -18.719 1 97.88 97 LEU A N 1
ATOM 757 C CA . LEU A 1 97 ? 8.734 -10.141 -18.734 1 97.88 97 LEU A CA 1
ATOM 758 C C . LEU A 1 97 ? 9.344 -10.516 -20.078 1 97.88 97 LEU A C 1
ATOM 760 O O . LEU A 1 97 ? 10.422 -11.117 -20.125 1 97.88 97 LEU A O 1
ATOM 764 N N . GLU A 1 98 ? 8.68 -10.117 -21.094 1 96.75 98 GLU A N 1
ATOM 765 C CA . GLU A 1 98 ? 9.148 -10.406 -22.453 1 96.75 98 GLU A CA 1
ATOM 766 C C . GLU A 1 98 ? 10.477 -9.695 -22.734 1 96.75 98 GLU A C 1
ATOM 768 O O . GLU A 1 98 ? 11.414 -10.312 -23.25 1 96.75 98 GLU A O 1
ATOM 773 N N . GLN A 1 99 ? 10.531 -8.461 -22.438 1 97.75 99 GLN A N 1
ATOM 774 C CA . GLN A 1 99 ? 11.719 -7.648 -22.672 1 97.75 99 GLN A CA 1
ATOM 775 C C . GLN A 1 99 ? 12.938 -8.25 -21.984 1 97.75 99 GLN A C 1
ATOM 777 O O . GLN A 1 99 ? 14.047 -8.219 -22.547 1 97.75 99 GLN A O 1
ATOM 782 N N . LYS A 1 100 ? 12.711 -8.805 -20.828 1 97.81 100 LYS A N 1
ATOM 783 C CA . LYS A 1 100 ? 13.828 -9.297 -20.031 1 97.81 100 LYS A CA 1
ATOM 784 C C . LYS A 1 100 ? 14.039 -10.797 -20.234 1 97.81 100 LYS A C 1
ATOM 786 O O . LYS A 1 100 ? 14.984 -11.375 -19.703 1 97.81 100 LYS A O 1
ATOM 791 N N . GLY A 1 101 ? 13.141 -11.43 -21 1 96.69 101 GLY A N 1
ATOM 792 C CA . GLY A 1 101 ? 13.312 -12.812 -21.422 1 96.69 101 GLY A CA 1
ATOM 793 C C . GLY A 1 101 ? 12.914 -13.805 -20.344 1 96.69 101 GLY A C 1
ATOM 794 O O . GLY A 1 101 ? 13.5 -14.891 -20.25 1 96.69 101 GLY A O 1
ATOM 795 N N . PHE A 1 102 ? 11.914 -13.391 -19.453 1 97.19 102 PHE A N 1
ATOM 796 C CA . PHE A 1 102 ? 11.484 -14.289 -18.391 1 97.19 102 PHE A CA 1
ATOM 797 C C . PHE A 1 102 ? 10.109 -14.867 -18.672 1 97.19 102 PHE A C 1
ATOM 799 O O . PHE A 1 102 ? 9.25 -14.188 -19.25 1 97.19 102 PHE A O 1
ATOM 806 N N . CYS A 1 103 ? 9.953 -16.109 -18.281 1 95.69 103 CYS A N 1
ATOM 807 C CA . CYS A 1 103 ? 8.664 -16.781 -18.312 1 95.69 103 CYS A CA 1
ATOM 808 C C . CYS A 1 103 ? 8.102 -16.844 -19.719 1 95.69 103 CYS A C 1
ATOM 810 O O . CYS A 1 103 ? 6.891 -16.734 -19.922 1 95.69 103 CYS A O 1
ATOM 812 N N . ARG A 1 104 ? 8.922 -17.078 -20.641 1 92.5 104 ARG A N 1
ATOM 813 C CA . ARG A 1 104 ? 8.516 -17.078 -22.031 1 92.5 104 ARG A CA 1
ATOM 814 C C . ARG A 1 104 ? 7.633 -18.266 -22.359 1 92.5 104 ARG A C 1
ATOM 816 O O . ARG A 1 104 ? 6.758 -18.188 -23.219 1 92.5 104 ARG A O 1
ATOM 823 N N . HIS A 1 105 ? 7.855 -19.281 -21.641 1 92.06 105 HIS A N 1
ATOM 824 C CA . HIS A 1 105 ? 7.113 -20.484 -21.953 1 92.06 105 HIS A CA 1
ATOM 825 C C . HIS A 1 105 ? 5.914 -20.656 -21.031 1 92.06 105 HIS A C 1
ATOM 827 O O . HIS A 1 105 ? 5.203 -21.672 -21.109 1 92.06 105 HIS A O 1
ATOM 833 N N . TRP A 1 106 ? 5.719 -19.734 -20.016 1 93.62 106 TRP A N 1
ATOM 834 C CA . TRP A 1 106 ? 4.508 -19.672 -19.203 1 93.62 106 TRP A CA 1
ATOM 835 C C . TRP A 1 106 ? 3.414 -18.875 -19.906 1 93.62 106 TRP A C 1
ATOM 837 O O . TRP A 1 106 ? 3.252 -17.688 -19.672 1 93.62 106 TRP A O 1
ATOM 847 N N . THR A 1 107 ? 2.645 -19.391 -20.75 1 87.31 107 THR A N 1
ATOM 848 C CA . THR A 1 107 ? 1.816 -18.688 -21.719 1 87.31 107 THR A CA 1
ATOM 849 C C . THR A 1 107 ? 0.516 -18.219 -21.078 1 87.31 107 THR A C 1
ATOM 851 O O . THR A 1 107 ? -0.247 -17.469 -21.703 1 87.31 107 THR A O 1
ATOM 854 N N . GLU A 1 108 ? 0.253 -18.609 -19.906 1 88.75 108 GLU A N 1
ATOM 855 C CA . GLU A 1 108 ? -0.954 -18.188 -19.203 1 88.75 108 GLU A CA 1
ATOM 856 C C . GLU A 1 108 ? -0.959 -16.688 -18.969 1 88.75 108 GLU A C 1
ATOM 858 O O . GLU A 1 108 ? 0.098 -16.062 -18.812 1 88.75 108 GLU A O 1
ATOM 863 N N . SER A 1 109 ? -2.1 -16.031 -19.078 1 91 109 SER A N 1
ATOM 864 C CA . SER A 1 109 ? -2.234 -14.594 -18.875 1 91 109 SER A CA 1
ATOM 865 C C . SER A 1 109 ? -3.48 -14.266 -18.062 1 91 109 SER A C 1
ATOM 867 O O . SER A 1 109 ? -4.34 -13.508 -18.5 1 91 109 SER A O 1
ATOM 869 N N . ALA A 1 110 ? -3.523 -14.719 -16.891 1 97.94 110 ALA A N 1
ATOM 870 C CA . ALA A 1 110 ? -4.672 -14.5 -16.016 1 97.94 110 ALA A CA 1
ATOM 871 C C . ALA A 1 110 ? -4.605 -13.117 -15.367 1 97.94 110 ALA A C 1
ATOM 873 O O . ALA A 1 110 ? -3.537 -12.508 -15.289 1 97.94 110 ALA A O 1
ATOM 874 N N . THR A 1 111 ? -5.797 -12.586 -14.984 1 98.62 111 THR A N 1
ATOM 875 C CA . THR A 1 111 ? -5.938 -11.305 -14.305 1 98.62 111 THR A CA 1
ATOM 876 C C . THR A 1 111 ? -6.23 -11.516 -12.82 1 98.62 111 THR A C 1
ATOM 878 O O . THR A 1 111 ? -7.133 -12.273 -12.461 1 98.62 111 THR A O 1
ATOM 881 N N . CYS A 1 112 ? -5.402 -10.938 -11.992 1 98.81 112 CYS A N 1
ATOM 882 C CA . CYS A 1 112 ? -5.609 -10.945 -10.547 1 98.81 112 CYS A CA 1
ATOM 883 C C . CYS A 1 112 ? -6.164 -9.609 -10.07 1 98.81 112 CYS A C 1
ATOM 885 O O . CYS A 1 112 ? -5.547 -8.57 -10.281 1 98.81 112 CYS A O 1
ATOM 887 N N . ASN A 1 113 ? -7.363 -9.641 -9.492 1 98.44 113 ASN A N 1
ATOM 888 C CA . ASN A 1 113 ? -8.008 -8.477 -8.891 1 98.44 113 ASN A CA 1
ATOM 889 C C . ASN A 1 113 ? -7.68 -8.352 -7.406 1 98.44 113 ASN A C 1
ATOM 891 O O . ASN A 1 113 ? -8.086 -9.188 -6.602 1 98.44 113 ASN A O 1
ATOM 895 N N . THR A 1 114 ? -6.934 -7.336 -7.039 1 98.5 114 THR A N 1
ATOM 896 C CA . THR A 1 114 ? -6.367 -7.18 -5.703 1 98.5 114 THR A CA 1
ATOM 897 C C . THR A 1 114 ? -7.098 -6.082 -4.934 1 98.5 114 THR A C 1
ATOM 899 O O . THR A 1 114 ? -7.422 -5.035 -5.496 1 98.5 114 THR A O 1
ATOM 902 N N . GLY A 1 115 ? -7.406 -6.281 -3.703 1 97 115 GLY A N 1
ATOM 903 C CA . GLY A 1 115 ? -7.957 -5.289 -2.793 1 97 115 GLY A CA 1
ATOM 904 C C . GLY A 1 115 ? -7.723 -5.621 -1.332 1 97 115 GLY A C 1
ATOM 905 O O . GLY A 1 115 ? -7.391 -6.762 -0.997 1 97 115 GLY A O 1
ATOM 906 N N . ASP A 1 116 ? -7.887 -4.641 -0.468 1 96.81 116 ASP A N 1
ATOM 907 C CA . ASP A 1 116 ? -7.676 -4.848 0.961 1 96.81 116 ASP A CA 1
ATOM 908 C C . ASP A 1 116 ? -8.969 -5.285 1.648 1 96.81 116 ASP A C 1
ATOM 910 O O . ASP A 1 116 ? -9.43 -4.637 2.59 1 96.81 116 ASP A O 1
ATOM 914 N N . SER A 1 117 ? -9.492 -6.352 1.162 1 92.94 117 SER A N 1
ATOM 915 C CA . SER A 1 117 ? -10.688 -6.988 1.706 1 92.94 117 SER A CA 1
ATOM 916 C C . SER A 1 117 ? -10.727 -8.477 1.36 1 92.94 117 SER A C 1
ATOM 918 O O . SER A 1 117 ? -10.203 -8.891 0.325 1 92.94 117 SER A O 1
ATOM 920 N N . PHE A 1 118 ? -11.25 -9.242 2.266 1 91.75 118 PHE A N 1
ATOM 921 C CA . PHE A 1 118 ? -11.586 -10.641 1.998 1 91.75 118 PHE A CA 1
ATOM 922 C C . PHE A 1 118 ? -13.023 -10.766 1.514 1 91.75 118 PHE A C 1
ATOM 924 O O . PHE A 1 118 ? -13.961 -10.664 2.305 1 91.75 118 PHE A O 1
ATOM 931 N N . LEU A 1 119 ? -13.188 -11.008 0.248 1 93 119 LEU A N 1
ATOM 932 C CA . LEU A 1 119 ? -14.516 -10.977 -0.353 1 93 119 LEU A CA 1
ATOM 933 C C . LEU A 1 119 ? -15.281 -12.258 -0.039 1 93 119 LEU A C 1
ATOM 935 O O . LEU A 1 119 ? -14.844 -13.352 -0.406 1 93 119 LEU A O 1
ATOM 939 N N . THR A 1 120 ? -16.438 -12.102 0.617 1 91.5 120 THR A N 1
ATOM 940 C CA . THR A 1 120 ? -17.25 -13.266 0.931 1 91.5 120 THR A CA 1
ATOM 941 C C . THR A 1 120 ? -18.609 -13.164 0.239 1 91.5 120 THR A C 1
ATOM 943 O O . THR A 1 120 ? -19.438 -14.078 0.343 1 91.5 120 THR A O 1
ATOM 946 N N . GLU A 1 121 ? -18.828 -12.062 -0.374 1 92.06 121 GLU A N 1
ATOM 947 C CA . GLU A 1 121 ? -20.062 -11.867 -1.116 1 92.06 121 GLU A CA 1
ATOM 948 C C . GLU A 1 121 ? -19.797 -11.68 -2.605 1 92.06 121 GLU A C 1
ATOM 950 O O . GLU A 1 121 ? -18.766 -11.117 -2.99 1 92.06 121 GLU A O 1
ATOM 955 N N . LEU A 1 122 ? -20.781 -12.141 -3.266 1 88.12 122 LEU A N 1
ATOM 956 C CA . LEU A 1 122 ? -20.656 -11.992 -4.711 1 88.12 122 LEU A CA 1
ATOM 957 C C . LEU A 1 122 ? -20.656 -10.516 -5.109 1 88.12 122 LEU A C 1
ATOM 959 O O . LEU A 1 122 ? -21.453 -9.727 -4.582 1 88.12 122 LEU A O 1
ATOM 963 N N . THR A 1 123 ? -19.719 -10.133 -5.844 1 86.19 123 THR A N 1
ATOM 964 C CA . THR A 1 123 ? -19.578 -8.781 -6.363 1 86.19 123 THR A CA 1
ATOM 965 C C . THR A 1 123 ? -19.094 -8.805 -7.812 1 86.19 123 THR A C 1
ATOM 967 O O . THR A 1 123 ? -18.641 -9.844 -8.305 1 86.19 123 THR A O 1
ATOM 970 N N . ASP A 1 124 ? -19.438 -7.734 -8.477 1 86.94 124 ASP A N 1
ATOM 971 C CA . ASP A 1 124 ? -18.906 -7.605 -9.836 1 86.94 124 ASP A CA 1
ATOM 972 C C . ASP A 1 124 ? -17.406 -7.266 -9.812 1 86.94 124 ASP A C 1
ATOM 974 O O . ASP A 1 124 ? -17.031 -6.188 -9.359 1 86.94 124 ASP A O 1
ATOM 978 N N . ILE A 1 125 ? -16.688 -8.273 -10.031 1 89.62 125 ILE A N 1
ATOM 979 C CA . ILE A 1 125 ? -15.234 -8.062 -10.039 1 89.62 125 ILE A CA 1
ATOM 980 C C . ILE A 1 125 ? -14.664 -8.492 -11.391 1 89.62 125 ILE A C 1
ATOM 982 O O . ILE A 1 125 ? -15.125 -9.469 -11.992 1 89.62 125 ILE A O 1
ATOM 986 N N . GLU A 1 126 ? -13.789 -7.719 -11.875 1 92 126 GLU A N 1
ATOM 987 C CA . GLU A 1 126 ? -13.078 -8.062 -13.102 1 92 126 GLU A CA 1
ATOM 988 C C . GLU A 1 126 ? -11.891 -8.984 -12.812 1 92 126 GLU A C 1
ATOM 990 O O . GLU A 1 126 ? -11.219 -8.836 -11.797 1 92 126 GLU A O 1
ATOM 995 N N . GLY A 1 127 ? -11.68 -9.984 -13.711 1 96.19 127 GLY A N 1
ATOM 996 C CA . GLY A 1 127 ? -10.492 -10.812 -13.609 1 96.19 127 GLY A CA 1
ATOM 997 C C . GLY A 1 127 ? -10.797 -12.273 -13.32 1 96.19 127 GLY A C 1
ATOM 998 O O . GLY A 1 127 ? -11.961 -12.664 -13.25 1 96.19 127 GLY A O 1
ATOM 999 N N . ASP A 1 128 ? -9.773 -13.094 -13.172 1 98.19 128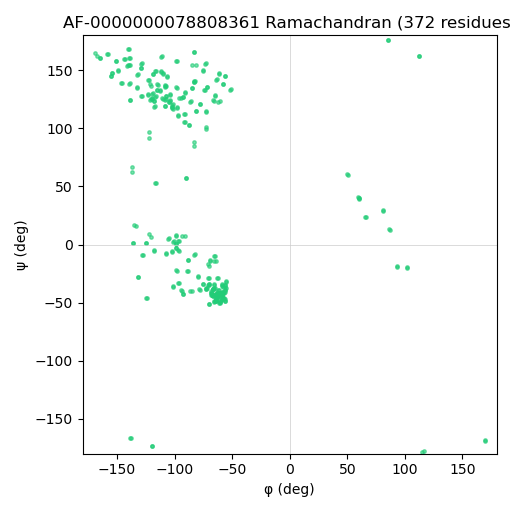 ASP A N 1
ATOM 1000 C CA . ASP A 1 128 ? -9.875 -14.539 -12.992 1 98.19 128 ASP A CA 1
ATOM 1001 C C . ASP A 1 128 ? -9.859 -14.906 -11.508 1 98.19 128 ASP A C 1
ATOM 1003 O O . ASP A 1 128 ? -10.633 -15.758 -11.07 1 98.19 128 ASP A O 1
ATOM 1007 N N . VAL A 1 129 ? -9.023 -14.203 -10.719 1 98.38 129 VAL A N 1
ATOM 1008 C CA . VAL A 1 129 ? -8.867 -14.5 -9.297 1 98.38 129 VAL A CA 1
ATOM 1009 C C . VAL A 1 129 ? -8.773 -13.203 -8.5 1 98.38 129 VAL A C 1
ATOM 1011 O O . VAL A 1 129 ? -8.539 -12.133 -9.07 1 98.38 129 VAL A O 1
ATOM 1014 N N . VAL A 1 130 ? -9.039 -13.305 -7.207 1 98.25 130 VAL A N 1
ATOM 1015 C CA . VAL A 1 130 ? -9.023 -12.156 -6.309 1 98.25 130 VAL A CA 1
ATOM 1016 C C . VAL A 1 130 ? -8.039 -12.398 -5.168 1 98.25 130 VAL A C 1
ATOM 1018 O O . VAL A 1 130 ? -8.008 -13.492 -4.59 1 98.25 130 VAL A O 1
ATOM 1021 N N . ASP A 1 131 ? -7.164 -11.469 -4.93 1 98.25 131 ASP A N 1
ATOM 1022 C CA . ASP A 1 131 ? -6.266 -11.578 -3.785 1 98.25 131 ASP A CA 1
ATOM 1023 C C . ASP A 1 131 ? -6.109 -10.234 -3.076 1 98.25 131 ASP A C 1
ATOM 1025 O O . ASP A 1 131 ? -6.953 -9.352 -3.223 1 98.25 131 ASP A O 1
ATOM 1029 N N . MET A 1 132 ? -5.074 -10.164 -2.189 1 98.06 132 MET A N 1
ATOM 1030 C CA . MET A 1 132 ? -4.965 -8.953 -1.385 1 98.06 132 MET A CA 1
ATOM 1031 C C . MET A 1 132 ? -3.584 -8.32 -1.538 1 98.06 132 MET A C 1
ATOM 1033 O O . MET A 1 132 ? -3.283 -7.312 -0.896 1 98.06 132 MET A O 1
ATOM 1037 N N . GLU A 1 133 ? -2.678 -8.945 -2.406 1 98.75 133 GLU A N 1
ATOM 1038 C CA . GLU A 1 133 ? -1.308 -8.445 -2.365 1 98.75 133 GLU A CA 1
ATOM 1039 C C . GLU A 1 133 ? -0.776 -8.172 -3.77 1 98.75 133 GLU A C 1
ATOM 1041 O O . GLU A 1 133 ? 0.101 -7.328 -3.955 1 98.75 133 GLU A O 1
ATOM 1046 N N . ALA A 1 134 ? -1.203 -8.812 -4.758 1 98.94 134 ALA A N 1
ATOM 1047 C CA . ALA A 1 134 ? -0.448 -9.008 -5.996 1 98.94 134 ALA A CA 1
ATOM 1048 C C . ALA A 1 134 ? -0.301 -7.691 -6.754 1 98.94 134 ALA A C 1
ATOM 1050 O O . ALA A 1 134 ? 0.751 -7.418 -7.34 1 98.94 134 ALA A O 1
ATOM 1051 N N . TYR A 1 135 ? -1.362 -6.887 -6.824 1 98.88 135 TYR A N 1
ATOM 1052 C CA . TYR A 1 135 ? -1.249 -5.617 -7.531 1 98.88 135 TYR A CA 1
ATOM 1053 C C . TYR A 1 135 ? -0.114 -4.773 -6.961 1 98.88 135 TYR A C 1
ATOM 1055 O O . TYR A 1 135 ? 0.671 -4.191 -7.711 1 98.88 135 TYR A O 1
ATOM 1063 N N . ALA A 1 136 ? -0.117 -4.668 -5.621 1 98.94 136 ALA A N 1
ATOM 1064 C CA . ALA A 1 136 ? 0.901 -3.848 -4.965 1 98.94 136 ALA A CA 1
ATOM 1065 C C . ALA A 1 136 ? 2.305 -4.312 -5.34 1 98.94 136 ALA A C 1
ATOM 1067 O O . ALA A 1 136 ? 3.197 -3.494 -5.566 1 98.94 136 ALA A O 1
ATOM 1068 N N . GLN A 1 137 ? 2.469 -5.609 -5.422 1 98.94 137 GLN A N 1
ATOM 1069 C CA . GLN A 1 137 ? 3.777 -6.164 -5.75 1 98.94 137 GLN A CA 1
ATOM 1070 C C . GLN A 1 137 ? 4.117 -5.938 -7.223 1 98.94 137 GLN A C 1
ATOM 1072 O O . GLN A 1 137 ? 5.266 -5.637 -7.559 1 98.94 137 GLN A O 1
ATOM 1077 N N . ALA A 1 138 ? 3.137 -6.051 -8.086 1 98.94 138 ALA A N 1
ATOM 1078 C CA . ALA A 1 138 ? 3.338 -5.707 -9.492 1 98.94 138 ALA A CA 1
ATOM 1079 C C . ALA A 1 138 ? 3.771 -4.25 -9.641 1 98.94 138 ALA A C 1
ATOM 1081 O O . ALA A 1 138 ? 4.664 -3.943 -10.438 1 98.94 138 ALA A O 1
ATOM 1082 N N . PHE A 1 139 ? 3.143 -3.404 -8.891 1 98.88 139 PHE A N 1
ATOM 1083 C CA . PHE A 1 139 ? 3.477 -1.985 -8.938 1 98.88 139 PHE A CA 1
ATOM 1084 C C . PHE A 1 139 ? 4.93 -1.757 -8.547 1 98.88 139 PHE A C 1
ATOM 1086 O O . PHE A 1 139 ? 5.668 -1.059 -9.242 1 98.88 139 PHE A O 1
ATOM 1093 N N . VAL A 1 140 ? 5.352 -2.348 -7.398 1 98.94 140 VAL A N 1
ATOM 1094 C CA . VAL A 1 140 ? 6.715 -2.193 -6.906 1 98.94 140 VAL A CA 1
ATOM 1095 C C . VAL A 1 140 ? 7.703 -2.693 -7.957 1 98.94 140 VAL A C 1
ATOM 1097 O O . VAL A 1 140 ? 8.664 -1.997 -8.297 1 98.94 140 VAL A O 1
ATOM 1100 N N . CYS A 1 141 ? 7.449 -3.83 -8.516 1 98.94 141 CYS A N 1
ATOM 1101 C CA . CYS A 1 141 ? 8.367 -4.441 -9.469 1 98.94 141 CYS A CA 1
ATOM 1102 C C . CYS A 1 141 ? 8.43 -3.639 -10.758 1 98.94 141 CYS A C 1
ATOM 1104 O O . CYS A 1 141 ? 9.516 -3.414 -11.305 1 98.94 141 CYS A O 1
ATOM 1106 N N . THR A 1 142 ? 7.25 -3.209 -11.25 1 98.62 142 THR A N 1
ATOM 1107 C CA . THR A 1 142 ? 7.227 -2.393 -12.453 1 98.62 142 THR A CA 1
ATOM 1108 C C . THR A 1 142 ? 8 -1.095 -12.25 1 98.62 142 THR A C 1
ATOM 1110 O O . THR A 1 142 ? 8.773 -0.684 -13.117 1 98.62 142 THR A O 1
ATOM 1113 N N . SER A 1 143 ? 7.816 -0.474 -11.102 1 98.5 143 SER A N 1
ATOM 1114 C CA . SER A 1 143 ? 8.492 0.78 -10.781 1 98.5 143 SER A CA 1
ATOM 1115 C C . SER A 1 143 ? 10 0.597 -10.734 1 98.5 143 SER A C 1
ATOM 1117 O O . SER A 1 143 ? 10.758 1.526 -11.031 1 98.5 143 SER A O 1
ATOM 1119 N N . LYS A 1 144 ? 10.438 -0.621 -10.391 1 98.62 144 LYS A N 1
ATOM 1120 C CA . LYS A 1 144 ? 11.859 -0.906 -10.273 1 98.62 144 LYS A CA 1
ATOM 1121 C C . LYS A 1 144 ? 12.383 -1.629 -11.508 1 98.62 144 LYS A C 1
ATOM 1123 O O . LYS A 1 144 ? 13.555 -2.025 -11.555 1 98.62 144 LYS A O 1
ATOM 1128 N N . GLU A 1 145 ? 11.516 -1.835 -12.5 1 98.56 145 GLU A N 1
ATOM 1129 C CA . GLU A 1 145 ? 11.844 -2.506 -13.75 1 98.56 145 GLU A CA 1
ATOM 1130 C C . GLU A 1 145 ? 12.328 -3.932 -13.5 1 98.56 145 GLU A C 1
ATOM 1132 O O . GLU A 1 145 ? 13.328 -4.363 -14.086 1 98.56 145 GLU A O 1
ATOM 1137 N N . ILE A 1 146 ? 11.719 -4.613 -12.594 1 98.88 146 ILE A N 1
ATOM 1138 C CA . ILE A 1 146 ? 11.984 -6.016 -12.297 1 98.88 146 ILE A CA 1
ATOM 1139 C C . ILE A 1 146 ? 10.828 -6.879 -12.789 1 98.88 146 ILE A C 1
ATOM 1141 O O . ILE A 1 146 ? 9.664 -6.602 -12.484 1 98.88 146 ILE A O 1
ATOM 1145 N N . PRO A 1 147 ? 11.078 -7.914 -13.57 1 98.81 147 PRO A N 1
ATOM 1146 C CA . PRO A 1 147 ? 10.016 -8.812 -14.008 1 98.81 147 PRO A CA 1
ATOM 1147 C C . PRO A 1 147 ? 9.242 -9.422 -12.836 1 98.81 147 PRO A C 1
ATOM 1149 O O . PRO A 1 147 ? 9.828 -9.742 -11.805 1 98.81 147 PRO A O 1
ATOM 1152 N N . PHE A 1 148 ? 7.895 -9.609 -13.102 1 98.81 148 PHE A N 1
ATOM 1153 C CA . PHE A 1 148 ? 7.031 -10.062 -12.023 1 98.81 148 PHE A CA 1
ATOM 1154 C C . PHE A 1 148 ? 5.926 -10.961 -12.555 1 98.81 148 PHE A C 1
ATOM 1156 O O . PHE A 1 148 ? 5.348 -10.695 -13.609 1 98.81 148 PHE A O 1
ATOM 1163 N N . ILE A 1 149 ? 5.652 -11.992 -11.836 1 98.5 149 ILE A N 1
ATOM 1164 C CA . ILE A 1 149 ? 4.461 -12.797 -12.062 1 98.5 149 ILE A CA 1
ATOM 1165 C C . ILE A 1 149 ? 3.865 -13.234 -10.727 1 98.5 149 ILE A C 1
ATOM 1167 O O . ILE A 1 149 ? 4.566 -13.281 -9.711 1 98.5 149 ILE A O 1
ATOM 1171 N N . SER A 1 150 ? 2.627 -13.477 -10.719 1 98.81 150 SER A N 1
ATOM 1172 C CA . SER A 1 150 ? 1.939 -14.023 -9.555 1 98.81 150 SER A CA 1
ATOM 1173 C C . SER A 1 150 ? 1.288 -15.367 -9.875 1 98.81 150 SER A C 1
ATOM 1175 O O . SER A 1 150 ? 0.551 -15.484 -10.852 1 98.81 150 SER A O 1
ATOM 1177 N N . VAL A 1 151 ? 1.597 -16.344 -9.117 1 98.81 151 VAL A N 1
ATOM 1178 C CA . VAL A 1 151 ? 1.02 -17.672 -9.273 1 98.81 151 VAL A CA 1
ATOM 1179 C C . VAL A 1 151 ? 0.043 -17.953 -8.133 1 98.81 151 VAL A C 1
ATOM 1181 O O . VAL A 1 151 ? 0.433 -17.953 -6.961 1 98.81 151 VAL A O 1
ATOM 1184 N N . LYS A 1 152 ? -1.205 -18.172 -8.492 1 98.81 152 LYS A N 1
ATOM 1185 C CA . LYS A 1 152 ? -2.27 -18.25 -7.492 1 98.81 152 LYS A CA 1
ATOM 1186 C C . LYS A 1 152 ? -2.979 -19.609 -7.547 1 98.81 152 LYS A C 1
ATOM 1188 O O . LYS A 1 152 ? -3.416 -20.031 -8.617 1 98.81 152 LYS A O 1
ATOM 1193 N N . PHE A 1 153 ? -3.012 -20.234 -6.43 1 98.81 153 PHE A N 1
ATOM 1194 C CA . PHE A 1 153 ? -3.861 -21.406 -6.23 1 98.81 153 PHE A CA 1
ATOM 1195 C C . PHE A 1 153 ? -5.258 -21 -5.789 1 98.81 153 PHE A C 1
ATOM 1197 O O . PHE A 1 153 ? -5.418 -20.297 -4.781 1 98.81 153 PHE A O 1
ATOM 1204 N N . VAL A 1 154 ? -6.285 -21.391 -6.52 1 98.56 154 VAL A N 1
ATOM 1205 C CA . VAL A 1 154 ? -7.656 -21.031 -6.176 1 98.56 154 VAL A CA 1
ATOM 1206 C C . VAL A 1 154 ? -8.102 -21.828 -4.945 1 98.56 154 VAL A C 1
ATOM 1208 O O . VAL A 1 154 ? -8.242 -23.047 -5.004 1 98.56 154 VAL A O 1
ATOM 1211 N N . SER A 1 155 ? -8.344 -21.078 -3.863 1 98.19 155 SER A N 1
ATOM 1212 C CA . SER A 1 155 ? -8.672 -21.719 -2.598 1 98.19 155 SER A CA 1
ATOM 1213 C C . SER A 1 155 ? -10.18 -21.75 -2.361 1 98.19 155 SER A C 1
ATOM 1215 O O . SER A 1 155 ? -10.688 -22.562 -1.589 1 98.19 155 SER A O 1
ATOM 1217 N N . ASP A 1 156 ? -10.914 -20.844 -3.021 1 97.38 156 ASP A N 1
ATOM 1218 C CA . ASP A 1 156 ? -12.32 -20.719 -2.676 1 97.38 156 ASP A CA 1
ATOM 1219 C C . ASP A 1 156 ? -13.078 -19.938 -3.752 1 97.38 156 ASP A C 1
ATOM 1221 O O . ASP A 1 156 ? -12.469 -19.25 -4.574 1 97.38 156 ASP A O 1
ATOM 1225 N N . VAL A 1 157 ? -14.383 -20.141 -3.711 1 96.62 157 VAL A N 1
ATOM 1226 C CA . VAL A 1 157 ? -15.281 -19.422 -4.605 1 96.62 157 VAL A CA 1
ATOM 1227 C C . VAL A 1 157 ? -16.016 -18.328 -3.832 1 96.62 157 VAL A C 1
ATOM 1229 O O . VAL A 1 157 ? -16.703 -18.609 -2.842 1 96.62 157 VAL A O 1
ATOM 1232 N N . ILE A 1 158 ? -15.844 -17.156 -4.32 1 96 158 ILE A N 1
ATOM 1233 C CA . ILE A 1 158 ? -16.469 -16 -3.666 1 96 158 ILE A CA 1
ATOM 1234 C C . ILE A 1 158 ? -17.984 -16.203 -3.613 1 96 158 ILE A C 1
ATOM 1236 O O . ILE A 1 158 ? -18.594 -16.609 -4.602 1 96 158 ILE A O 1
ATOM 1240 N N . GLY A 1 159 ? -18.625 -15.891 -2.535 1 94.25 159 GLY A N 1
ATOM 1241 C CA . GLY A 1 159 ? -20.031 -16.125 -2.311 1 94.25 159 GLY A CA 1
ATOM 1242 C C . GLY A 1 159 ? -20.328 -17.438 -1.603 1 94.25 159 GLY A C 1
ATOM 1243 O O . GLY A 1 159 ? -21.406 -17.625 -1.043 1 94.25 159 GLY A O 1
ATOM 1244 N N . GLN A 1 160 ? -19.312 -18.328 -1.66 1 93.56 160 GLN A N 1
ATOM 1245 C CA . GLN A 1 160 ? -19.469 -19.625 -1.021 1 93.56 160 GLN A CA 1
ATOM 1246 C C . GLN A 1 160 ? -18.375 -19.844 0.022 1 93.56 160 GLN A C 1
ATOM 1248 O O . GLN A 1 160 ? -18.219 -20.953 0.534 1 93.56 160 GLN A O 1
ATOM 1253 N N . ASN A 1 161 ? -17.625 -18.844 0.302 1 89.94 161 ASN A N 1
ATOM 1254 C CA . ASN A 1 161 ? -16.406 -18.984 1.103 1 89.94 161 ASN A CA 1
ATOM 1255 C C . ASN A 1 161 ? -16.547 -18.297 2.455 1 89.94 161 ASN A C 1
ATOM 1257 O O . ASN A 1 161 ? -17.5 -17.547 2.686 1 89.94 161 ASN A O 1
ATOM 1261 N N . SER A 1 162 ? -15.656 -18.719 3.316 1 88.12 162 SER A N 1
ATOM 1262 C CA . SER A 1 162 ? -15.375 -18.094 4.602 1 88.12 162 SER A CA 1
ATOM 1263 C C . SER A 1 162 ? -13.883 -18.078 4.898 1 88.12 162 SER A C 1
ATOM 1265 O O . SER A 1 162 ? -13.102 -18.75 4.223 1 88.12 162 SER A O 1
ATOM 1267 N N . VAL A 1 163 ? -13.57 -17.312 5.91 1 87.25 163 VAL A N 1
ATOM 1268 C CA . VAL A 1 163 ? -12.18 -17.281 6.328 1 87.25 163 VAL A CA 1
ATOM 1269 C C . VAL A 1 163 ? -11.742 -18.688 6.762 1 87.25 163 VAL A C 1
ATOM 1271 O O . VAL A 1 163 ? -10.633 -19.125 6.445 1 87.25 163 VAL A O 1
ATOM 1274 N N . LYS A 1 164 ? -12.594 -19.328 7.461 1 89 164 LYS A N 1
ATOM 1275 C CA . LYS A 1 164 ? -12.289 -20.688 7.902 1 89 164 LYS A CA 1
ATOM 1276 C C . LYS A 1 164 ? -12.102 -21.625 6.711 1 89 164 LYS A C 1
ATOM 1278 O O . LYS A 1 164 ? -11.18 -22.453 6.699 1 89 164 LYS A O 1
ATOM 1283 N N . HIS A 1 165 ? -12.953 -21.531 5.746 1 90.56 165 HIS A N 1
ATOM 1284 C CA . HIS A 1 165 ? -12.828 -22.312 4.523 1 90.56 165 HIS A CA 1
ATOM 1285 C C . HIS A 1 165 ? -11.477 -22.078 3.85 1 90.56 165 HIS A C 1
ATOM 1287 O O . HIS A 1 165 ? -10.836 -23.031 3.389 1 90.56 165 HIS A O 1
ATOM 1293 N N . TRP A 1 166 ? -11.07 -20.859 3.846 1 92.56 166 TRP A N 1
ATOM 1294 C CA . TRP A 1 166 ? -9.773 -20.5 3.285 1 92.56 166 TRP A CA 1
ATOM 1295 C C . TRP A 1 166 ? -8.641 -21.141 4.082 1 92.56 166 TRP A C 1
ATOM 1297 O O . TRP A 1 166 ? -7.746 -21.766 3.508 1 92.56 166 TRP A O 1
ATOM 1307 N N . GLU A 1 167 ? -8.672 -21.047 5.336 1 91.88 167 GLU A N 1
ATOM 1308 C CA . GLU A 1 167 ? -7.629 -21.609 6.191 1 91.88 167 GLU A CA 1
ATOM 1309 C C . GLU A 1 167 ? -7.508 -23.109 5.984 1 91.88 167 GLU A C 1
ATOM 1311 O O . GLU A 1 167 ? -6.398 -23.656 5.973 1 91.88 167 GLU A O 1
ATOM 1316 N N . ASP A 1 168 ? -8.594 -23.719 5.766 1 94.31 168 ASP A N 1
ATOM 1317 C CA . ASP A 1 168 ? -8.641 -25.172 5.598 1 94.31 168 ASP A CA 1
ATOM 1318 C C . ASP A 1 168 ? -8.008 -25.594 4.277 1 94.31 168 ASP A C 1
ATOM 1320 O O . ASP A 1 168 ? -7.648 -26.766 4.098 1 94.31 168 ASP A O 1
ATOM 1324 N N . LYS A 1 169 ? -7.895 -24.609 3.4 1 96.38 169 LYS A N 1
ATOM 1325 C CA . LYS A 1 169 ? -7.422 -24.953 2.059 1 96.38 169 LYS A CA 1
ATOM 1326 C C . LYS A 1 169 ? -5.93 -24.656 1.915 1 96.38 169 LYS A C 1
ATOM 1328 O O . LYS A 1 169 ? -5.332 -24.953 0.878 1 96.38 169 LYS A O 1
ATOM 1333 N N . LEU A 1 170 ? -5.316 -24.172 2.963 1 97.19 170 LEU A N 1
ATOM 1334 C CA . LEU A 1 170 ? -3.928 -23.734 2.863 1 97.19 170 LEU A CA 1
ATOM 1335 C C . LEU A 1 170 ? -3.004 -24.922 2.594 1 97.19 170 LEU A C 1
ATOM 1337 O O . LEU A 1 170 ? -2.051 -24.797 1.819 1 97.19 170 LEU A O 1
ATOM 1341 N N . ALA A 1 171 ? -3.244 -26.031 3.168 1 97.12 171 ALA A N 1
ATOM 1342 C CA . ALA A 1 171 ? -2.412 -27.219 2.949 1 97.12 171 ALA A CA 1
ATOM 1343 C C . ALA A 1 171 ? -2.488 -27.672 1.496 1 97.12 171 ALA A C 1
ATOM 1345 O O . ALA A 1 171 ? -1.465 -28 0.884 1 97.12 171 ALA A O 1
ATOM 1346 N N . ASP A 1 172 ? -3.695 -27.75 0.986 1 98.06 172 ASP A N 1
ATOM 1347 C CA . ASP A 1 172 ? -3.891 -28.094 -0.419 1 98.06 172 ASP A CA 1
ATOM 1348 C C . ASP A 1 172 ? -3.178 -27.094 -1.332 1 98.06 172 ASP A C 1
ATOM 1350 O O . ASP A 1 172 ? -2.586 -27.484 -2.34 1 98.06 172 ASP A O 1
ATOM 1354 N N . ALA A 1 173 ? -3.281 -25.891 -0.956 1 98.38 173 ALA A N 1
ATOM 1355 C CA . ALA A 1 173 ? -2.652 -24.828 -1.751 1 98.38 173 ALA A CA 1
ATOM 1356 C C . ALA A 1 173 ? -1.138 -25.016 -1.8 1 98.38 173 ALA A C 1
ATOM 1358 O O . ALA A 1 173 ? -0.526 -24.891 -2.863 1 98.38 173 ALA A O 1
ATOM 1359 N N . ARG A 1 174 ? -0.554 -25.297 -0.668 1 98 174 ARG A N 1
ATOM 1360 C CA . ARG A 1 174 ? 0.887 -25.531 -0.618 1 98 174 ARG A CA 1
ATOM 1361 C C . ARG A 1 174 ? 1.29 -26.688 -1.521 1 98 174 ARG A C 1
ATOM 1363 O O . ARG A 1 174 ? 2.266 -26.594 -2.27 1 98 174 ARG A O 1
ATOM 1370 N N . THR A 1 175 ? 0.549 -27.719 -1.452 1 98.12 175 THR A N 1
ATOM 1371 C CA . THR A 1 175 ? 0.821 -28.906 -2.268 1 98.12 175 THR A CA 1
ATOM 1372 C C . THR A 1 175 ? 0.667 -28.578 -3.752 1 98.12 175 THR A C 1
ATOM 1374 O O . THR A 1 175 ? 1.51 -28.969 -4.566 1 98.12 175 THR A O 1
ATOM 1377 N N . GLY A 1 176 ? -0.42 -27.875 -4.086 1 98.38 176 GLY A N 1
ATOM 1378 C CA . GLY A 1 176 ? -0.666 -27.5 -5.469 1 98.38 176 GLY A CA 1
ATOM 1379 C C . GLY A 1 176 ? 0.399 -26.594 -6.039 1 98.38 176 GLY A C 1
ATOM 1380 O O . GLY A 1 176 ? 0.844 -26.766 -7.172 1 98.38 176 GLY A O 1
ATOM 1381 N N . LEU A 1 177 ? 0.779 -25.641 -5.25 1 98.44 177 LEU A N 1
ATOM 1382 C CA . LEU A 1 177 ? 1.812 -24.703 -5.688 1 98.44 177 LEU A CA 1
ATOM 1383 C C . LEU A 1 177 ? 3.156 -25.406 -5.828 1 98.44 177 LEU A C 1
ATOM 1385 O O . LEU A 1 177 ? 3.891 -25.172 -6.789 1 98.44 177 LEU A O 1
ATOM 1389 N N . SER A 1 178 ? 3.494 -26.25 -4.875 1 98 178 SER A N 1
ATOM 1390 C CA . SER A 1 178 ? 4.723 -27.031 -4.977 1 98 178 SER A CA 1
ATOM 1391 C C . SER A 1 178 ? 4.742 -27.875 -6.246 1 98 178 SER A C 1
ATOM 1393 O O . SER A 1 178 ? 5.75 -27.906 -6.953 1 98 178 SER A O 1
ATOM 1395 N N . HIS A 1 179 ? 3.631 -28.547 -6.52 1 98.12 179 HIS A N 1
ATOM 1396 C CA . HIS A 1 179 ? 3.514 -29.344 -7.734 1 98.12 179 HIS A CA 1
ATOM 1397 C C . HIS A 1 179 ? 3.668 -28.484 -8.984 1 98.12 179 HIS A C 1
ATOM 1399 O O . HIS A 1 179 ? 4.348 -28.875 -9.93 1 98.12 179 HIS A O 1
ATOM 1405 N N . PHE A 1 180 ? 3.066 -27.297 -8.984 1 97.88 180 PHE A N 1
ATOM 1406 C CA . PHE A 1 180 ? 3.137 -26.391 -10.117 1 97.88 180 PHE A CA 1
ATOM 1407 C C . PHE A 1 180 ? 4.578 -25.969 -10.391 1 97.88 180 PHE A C 1
ATOM 1409 O O . PHE A 1 180 ? 5.059 -26.094 -11.523 1 97.88 180 PHE A O 1
ATOM 1416 N N . PHE A 1 181 ? 5.305 -25.516 -9.391 1 97.62 181 PHE A N 1
ATOM 1417 C CA . PHE A 1 181 ? 6.637 -24.953 -9.555 1 97.62 181 PHE A CA 1
ATOM 1418 C C . PHE A 1 181 ? 7.664 -26.047 -9.805 1 97.62 181 PHE A C 1
ATOM 1420 O O . PHE A 1 181 ? 8.617 -25.844 -10.562 1 97.62 181 PHE A O 1
ATOM 1427 N N . ASN A 1 182 ? 7.5 -27.25 -9.203 1 97.25 182 ASN A N 1
ATOM 1428 C CA . ASN A 1 182 ? 8.594 -28.219 -9.188 1 97.25 182 ASN A CA 1
ATOM 1429 C C . ASN A 1 182 ? 8.32 -29.391 -10.133 1 97.25 182 ASN A C 1
ATOM 1431 O O . ASN A 1 182 ? 9.195 -30.234 -10.359 1 97.25 182 ASN A O 1
ATOM 1435 N N . VAL A 1 183 ? 7.125 -29.422 -10.672 1 96.69 183 VAL A N 1
ATOM 1436 C CA . VAL A 1 183 ? 6.801 -30.516 -11.586 1 96.69 183 VAL A CA 1
ATOM 1437 C C . VAL A 1 183 ? 6.332 -29.953 -12.922 1 96.69 183 VAL A C 1
ATOM 1439 O O . VAL A 1 183 ? 6.848 -30.344 -13.977 1 96.69 183 VAL A O 1
ATOM 1442 N N . LEU A 1 184 ? 5.445 -28.953 -12.906 1 94.56 184 LEU A N 1
ATOM 1443 C CA . LEU A 1 184 ? 4.844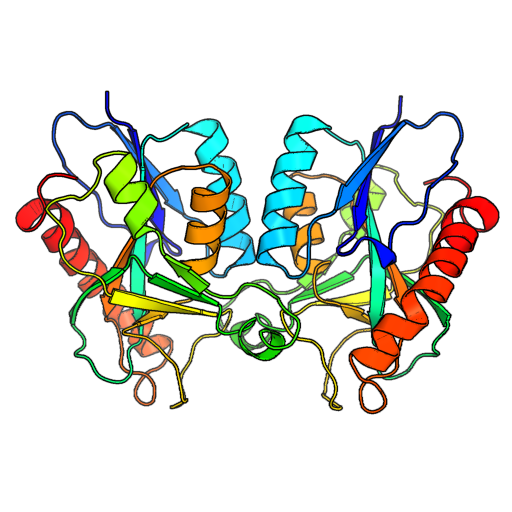 -28.469 -14.148 1 94.56 184 LEU A CA 1
ATOM 1444 C C . LEU A 1 184 ? 5.727 -27.406 -14.805 1 94.56 184 LEU A C 1
ATOM 1446 O O . LEU A 1 184 ? 5.824 -27.344 -16.031 1 94.56 184 LEU A O 1
ATOM 1450 N N . LYS A 1 185 ? 6.293 -26.547 -13.992 1 91.44 185 LYS A N 1
ATOM 1451 C CA . LYS A 1 185 ? 7.125 -25.453 -14.469 1 91.44 185 LYS A CA 1
ATOM 1452 C C . LYS A 1 185 ? 8.523 -25.516 -13.859 1 91.44 185 LYS A C 1
ATOM 1454 O O . LYS A 1 185 ? 8.805 -24.828 -12.875 1 91.44 185 LYS A O 1
ATOM 1459 N N . GLU A 1 186 ? 9.461 -26.188 -14.539 1 83.5 186 GLU A N 1
ATOM 1460 C CA . GLU A 1 186 ? 10.75 -26.516 -13.93 1 83.5 186 GLU A CA 1
ATOM 1461 C C . GLU A 1 186 ? 11.781 -25.422 -14.195 1 83.5 186 GLU A C 1
ATOM 1463 O O . GLU A 1 186 ? 12.977 -25.641 -13.984 1 83.5 186 GLU A O 1
ATOM 1468 N N . SER A 1 187 ? 11.328 -24.328 -14.781 1 84.12 187 SER A N 1
ATOM 1469 C CA . SER A 1 187 ? 12.234 -23.203 -14.961 1 84.12 187 SER A CA 1
ATOM 1470 C C . SER A 1 187 ? 11.477 -21.938 -15.359 1 84.12 187 SER A C 1
ATOM 1472 O O . SER A 1 187 ? 10.273 -22 -15.648 1 84.12 187 SER A O 1
ATOM 1474 N N . ILE A 1 188 ? 12.055 -20.719 -15.227 1 89.06 188 ILE A N 1
ATOM 1475 C CA . ILE A 1 188 ? 11.414 -19.469 -15.602 1 89.06 188 ILE A CA 1
ATOM 1476 C C . ILE A 1 188 ? 12.031 -18.938 -16.891 1 89.06 188 ILE A C 1
ATOM 1478 O O . ILE A 1 188 ? 11.391 -18.172 -17.625 1 89.06 188 ILE A O 1
ATOM 1482 N N . MET B 1 1 ? 23.188 17.609 10.961 1 91.19 1 MET B N 1
ATOM 1483 C CA . MET B 1 1 ? 22.016 18.469 10.805 1 91.19 1 MET B CA 1
ATOM 1484 C C . MET B 1 1 ? 20.75 17.641 10.703 1 91.19 1 MET B C 1
ATOM 1486 O O . MET B 1 1 ? 20.75 16.562 10.102 1 91.19 1 MET B O 1
ATOM 1490 N N . LEU B 1 2 ? 19.656 18.156 11.391 1 96.25 2 LEU B N 1
ATOM 1491 C CA . LEU B 1 2 ? 18.391 17.438 11.406 1 96.25 2 LEU B CA 1
ATOM 1492 C C . LEU B 1 2 ? 17.828 17.312 10 1 96.25 2 LEU B C 1
ATOM 1494 O O . LEU B 1 2 ? 17.703 18.297 9.273 1 96.25 2 LEU B O 1
ATOM 1498 N N . LYS B 1 3 ? 17.578 16.125 9.516 1 98.5 3 LYS B N 1
ATOM 1499 C CA . LYS B 1 3 ? 17 15.867 8.195 1 98.5 3 LYS B CA 1
ATOM 1500 C C . LYS B 1 3 ? 15.516 15.539 8.297 1 98.5 3 LYS B C 1
ATOM 1502 O O . LYS B 1 3 ? 15.125 14.586 8.969 1 98.5 3 LYS B O 1
ATOM 1507 N N . ILE B 1 4 ? 14.734 16.312 7.648 1 98.75 4 ILE B N 1
ATOM 1508 C CA . ILE B 1 4 ? 13.289 16.109 7.602 1 98.75 4 ILE B CA 1
ATOM 1509 C C . ILE B 1 4 ? 12.867 15.688 6.195 1 98.75 4 ILE B C 1
ATOM 1511 O O . ILE B 1 4 ? 13.258 16.328 5.211 1 98.75 4 ILE B O 1
ATOM 1515 N N . LEU B 1 5 ? 12.188 14.609 6.082 1 98.94 5 LEU B N 1
ATOM 1516 C CA . LEU B 1 5 ? 11.562 14.211 4.824 1 98.94 5 LEU B CA 1
ATOM 1517 C C . LEU B 1 5 ? 10.07 14.508 4.844 1 98.94 5 LEU B C 1
ATOM 1519 O O . LEU B 1 5 ? 9.344 14 5.703 1 98.94 5 LEU B O 1
ATOM 1523 N N . VAL B 1 6 ? 9.656 15.359 3.965 1 98.94 6 VAL B N 1
ATOM 1524 C CA . VAL B 1 6 ? 8.258 15.758 3.861 1 98.94 6 VAL B CA 1
ATOM 1525 C C . VAL B 1 6 ? 7.617 15.07 2.656 1 98.94 6 VAL B C 1
ATOM 1527 O O . VAL B 1 6 ? 8.164 15.109 1.551 1 98.94 6 VAL B O 1
ATOM 1530 N N . THR B 1 7 ? 6.5 14.438 2.898 1 98.94 7 THR B N 1
ATOM 1531 C CA . THR B 1 7 ? 5.781 13.758 1.825 1 98.94 7 THR B CA 1
ATOM 1532 C C . THR B 1 7 ? 4.465 14.469 1.522 1 98.94 7 THR B C 1
ATOM 1534 O O . THR B 1 7 ? 3.871 15.094 2.406 1 98.94 7 THR B O 1
ATOM 1537 N N . TYR B 1 8 ? 4.023 14.43 0.319 1 98.88 8 TYR B N 1
ATOM 1538 C CA . TYR B 1 8 ? 2.721 14.891 -0.149 1 98.88 8 TYR B CA 1
ATOM 1539 C C . TYR B 1 8 ? 2.268 14.094 -1.368 1 98.88 8 TYR B C 1
ATOM 1541 O O . TYR B 1 8 ? 3.088 13.492 -2.061 1 98.88 8 TYR B O 1
ATOM 1549 N N . ALA B 1 9 ? 0.98 14.055 -1.653 1 98.06 9 ALA B N 1
ATOM 1550 C CA . ALA B 1 9 ? 0.463 13.125 -2.654 1 98.06 9 ALA B CA 1
ATOM 1551 C C . ALA B 1 9 ? 0.403 13.781 -4.031 1 98.06 9 ALA B C 1
ATOM 1553 O O . ALA B 1 9 ? 0.715 13.148 -5.043 1 98.06 9 ALA B O 1
ATOM 1554 N N . VAL B 1 10 ? -0.029 14.992 -4.09 1 97.19 10 VAL B N 1
ATOM 1555 C CA . VAL B 1 10 ? -0.187 15.68 -5.367 1 97.19 10 VAL B CA 1
ATOM 1556 C C . VAL B 1 10 ? 0.507 17.047 -5.309 1 97.19 10 VAL B C 1
ATOM 1558 O O . VAL B 1 10 ? 0.64 17.641 -4.234 1 97.19 10 VAL B O 1
ATOM 1561 N N . GLN B 1 11 ? 0.874 17.547 -6.438 1 96.94 11 GLN B N 1
ATOM 1562 C CA . GLN B 1 11 ? 1.628 18.797 -6.52 1 96.94 11 GLN B CA 1
ATOM 1563 C C . GLN B 1 11 ? 0.863 19.953 -5.875 1 96.94 11 GLN B C 1
ATOM 1565 O O . GLN B 1 11 ? 1.462 20.812 -5.242 1 96.94 11 GLN B O 1
ATOM 1570 N N . GLY B 1 12 ? -0.381 19.938 -5.98 1 96.81 12 GLY B N 1
ATOM 1571 C CA . GLY B 1 12 ? -1.215 21 -5.457 1 96.81 12 GLY B CA 1
ATOM 1572 C C . GLY B 1 12 ? -1.187 21.094 -3.941 1 96.81 12 GLY B C 1
ATOM 1573 O O . GLY B 1 12 ? -1.628 22.094 -3.367 1 96.81 12 GLY B O 1
ATOM 1574 N N . GLU B 1 13 ? -0.609 20.141 -3.271 1 97.69 13 GLU B N 1
ATOM 1575 C CA . GLU B 1 13 ? -0.586 20.094 -1.812 1 97.69 13 GLU B CA 1
ATOM 1576 C C . GLU B 1 13 ? 0.768 20.547 -1.271 1 97.69 13 GLU B C 1
ATOM 1578 O O . GLU B 1 13 ? 0.938 20.703 -0.06 1 97.69 13 GLU B O 1
ATOM 1583 N N . PHE B 1 14 ? 1.692 20.766 -2.146 1 98.12 14 PHE B N 1
ATOM 1584 C CA . PHE B 1 14 ? 3.057 21.109 -1.755 1 98.12 14 PHE B CA 1
ATOM 1585 C C . PHE B 1 14 ? 3.102 22.469 -1.076 1 98.12 14 PHE B C 1
ATOM 1587 O O . PHE B 1 14 ? 2.607 23.453 -1.624 1 98.12 14 PHE B O 1
ATOM 1594 N N . ALA B 1 15 ? 3.625 22.531 0.109 1 97.75 15 ALA B N 1
ATOM 1595 C CA . ALA B 1 15 ? 3.973 23.766 0.811 1 97.75 15 ALA B CA 1
ATOM 1596 C C . ALA B 1 15 ? 5.41 23.719 1.323 1 97.75 15 ALA B C 1
ATOM 1598 O O . ALA B 1 15 ? 5.785 22.797 2.053 1 97.75 15 ALA B O 1
ATOM 1599 N N . GLU B 1 16 ? 6.156 24.719 1.005 1 97.56 16 GLU B N 1
ATOM 1600 C CA . GLU B 1 16 ? 7.551 24.75 1.427 1 97.56 16 GLU B CA 1
ATOM 1601 C C . GLU B 1 16 ? 7.672 25.047 2.918 1 97.56 16 GLU B C 1
ATOM 1603 O O . GLU B 1 16 ? 6.988 25.938 3.436 1 97.56 16 GLU B O 1
ATOM 1608 N N . ILE B 1 17 ? 8.492 24.266 3.6 1 97.69 17 ILE B N 1
ATOM 1609 C CA . ILE B 1 17 ? 8.82 24.5 5 1 97.69 17 ILE B CA 1
ATOM 1610 C C . ILE B 1 17 ? 10.133 25.281 5.102 1 97.69 17 ILE B C 1
ATOM 1612 O O . ILE B 1 17 ? 11.156 24.859 4.559 1 97.69 17 ILE B O 1
ATOM 1616 N N . LYS B 1 18 ? 10.125 26.422 5.816 1 96.31 18 LYS B N 1
ATOM 1617 C CA . LYS B 1 18 ? 11.273 27.312 5.906 1 96.31 18 LYS B CA 1
ATOM 1618 C C . LYS B 1 18 ? 11.797 27.391 7.34 1 96.31 18 LYS B C 1
ATOM 1620 O O . LYS B 1 18 ? 11.891 28.469 7.914 1 96.31 18 LYS B O 1
ATOM 1625 N N . TRP B 1 19 ? 12.062 26.234 7.902 1 96.38 19 TRP B N 1
ATOM 1626 C CA . TRP B 1 19 ? 12.617 26.156 9.25 1 96.38 19 TRP B CA 1
ATOM 1627 C C . TRP B 1 19 ? 14.133 26.328 9.234 1 96.38 19 TRP B C 1
ATOM 1629 O O . TRP B 1 19 ? 14.812 25.828 8.344 1 96.38 19 TRP B O 1
ATOM 1639 N N . PRO B 1 20 ? 14.734 27.062 10.203 1 93.31 20 PRO B N 1
ATOM 1640 C CA . PRO B 1 20 ? 16.188 27.234 10.258 1 93.31 20 PRO B CA 1
ATOM 1641 C C . PRO B 1 20 ? 16.906 26 10.773 1 93.31 20 PRO B C 1
ATOM 1643 O O . PRO B 1 20 ? 16.328 25.219 11.531 1 93.31 20 PRO B O 1
ATOM 1646 N N . ASP B 1 21 ? 18.109 25.766 10.344 1 92.81 21 ASP B N 1
ATOM 1647 C CA . ASP B 1 21 ? 19.047 24.781 10.883 1 92.81 21 ASP B CA 1
ATOM 1648 C C . ASP B 1 21 ? 18.547 23.359 10.672 1 92.81 21 ASP B C 1
ATOM 1650 O O . ASP B 1 21 ? 18.734 22.5 11.531 1 92.81 21 ASP B O 1
ATOM 1654 N N . VAL B 1 22 ? 17.656 23.141 9.648 1 95.88 22 VAL B N 1
ATOM 1655 C CA . VAL B 1 22 ? 17.234 21.797 9.266 1 95.88 22 VAL B CA 1
ATOM 1656 C C . VAL B 1 22 ? 17.391 21.609 7.758 1 95.88 22 VAL B C 1
ATOM 1658 O O . VAL B 1 22 ? 17.391 22.578 7.004 1 95.88 22 VAL B O 1
ATOM 1661 N N . GLU B 1 23 ? 17.609 20.438 7.309 1 97.75 23 GLU B N 1
ATOM 1662 C CA . GLU B 1 23 ? 17.562 20.031 5.91 1 97.75 23 GLU B CA 1
ATOM 1663 C C . GLU B 1 23 ? 16.219 19.391 5.574 1 97.75 23 GLU B C 1
ATOM 1665 O O . GLU B 1 23 ? 15.859 18.359 6.148 1 97.75 23 GLU B O 1
ATOM 1670 N N . VAL B 1 24 ? 15.547 20 4.707 1 98.38 24 VAL B N 1
ATOM 1671 C CA . VAL B 1 24 ? 14.219 19.5 4.363 1 98.38 24 VAL B CA 1
ATOM 1672 C C . VAL B 1 24 ? 14.25 18.875 2.969 1 98.38 24 VAL B C 1
ATOM 1674 O O . VAL B 1 24 ? 14.688 19.516 2.008 1 98.38 24 VAL B O 1
ATOM 1677 N N . TYR B 1 25 ? 13.844 17.641 2.857 1 98.81 25 TYR B N 1
ATOM 1678 C CA . TYR B 1 25 ? 13.656 16.922 1.601 1 98.81 25 TYR B CA 1
ATOM 1679 C C . TYR B 1 25 ? 12.172 16.688 1.328 1 98.81 25 TYR B C 1
ATOM 1681 O O . TYR B 1 25 ? 11.383 16.547 2.262 1 98.81 25 TYR B O 1
ATOM 1689 N N . TYR B 1 26 ? 11.828 16.688 0.066 1 98.88 26 TYR B N 1
ATOM 1690 C CA . TYR B 1 26 ? 10.43 16.516 -0.318 1 98.88 26 TYR B CA 1
ATOM 1691 C C . TYR B 1 26 ? 10.281 15.32 -1.265 1 98.88 26 TYR B C 1
ATOM 1693 O O . TYR B 1 26 ? 11.125 15.102 -2.133 1 98.88 26 TYR B O 1
ATOM 1701 N N . VAL B 1 27 ? 9.219 14.586 -1.099 1 98.88 27 VAL B N 1
ATOM 1702 C CA . VAL B 1 27 ? 8.891 13.539 -2.059 1 98.88 27 VAL B CA 1
ATOM 1703 C C . VAL B 1 27 ? 7.387 13.531 -2.318 1 98.88 27 VAL B C 1
ATOM 1705 O O . VAL B 1 27 ? 6.59 13.539 -1.379 1 98.88 27 VAL B O 1
ATOM 1708 N N . ARG B 1 28 ? 6.996 13.648 -3.564 1 98.81 28 ARG B N 1
ATOM 1709 C CA . ARG B 1 28 ? 5.617 13.438 -3.99 1 98.81 28 ARG B CA 1
ATOM 1710 C C . ARG B 1 28 ? 5.316 11.953 -4.16 1 98.81 28 ARG B C 1
ATOM 1712 O O . ARG B 1 28 ? 5.867 11.297 -5.051 1 98.81 28 ARG B O 1
ATOM 1719 N N . THR B 1 29 ? 4.449 11.422 -3.365 1 98.38 29 THR B N 1
ATOM 1720 C CA . THR B 1 29 ? 4.277 9.977 -3.314 1 98.38 29 THR B CA 1
ATOM 1721 C C . THR B 1 29 ? 3.24 9.523 -4.34 1 98.38 29 THR B C 1
ATOM 1723 O O . THR B 1 29 ? 3.225 8.352 -4.738 1 98.38 29 THR B O 1
ATOM 1726 N N . GLY B 1 30 ? 2.354 10.516 -4.727 1 97.25 30 GLY B N 1
ATOM 1727 C CA . GLY B 1 30 ? 1.188 10.102 -5.492 1 97.25 30 GLY B CA 1
ATOM 1728 C C . GLY B 1 30 ? 0.033 9.648 -4.617 1 97.25 30 GLY B C 1
ATOM 1729 O O . GLY B 1 30 ? 0.17 9.555 -3.396 1 97.25 30 GLY B O 1
ATOM 1730 N N . ILE B 1 31 ? -1.062 9.344 -5.273 1 97.5 31 ILE B N 1
ATOM 1731 C CA . ILE B 1 31 ? -2.309 9.094 -4.559 1 97.5 31 ILE B CA 1
ATOM 1732 C C . ILE B 1 31 ? -2.426 7.605 -4.234 1 97.5 31 ILE B C 1
ATOM 1734 O O . ILE B 1 31 ? -2.203 6.758 -5.102 1 97.5 31 ILE B O 1
ATOM 1738 N N . GLY B 1 32 ? -2.736 7.324 -2.988 1 97.88 32 GLY B N 1
ATOM 1739 C CA . GLY B 1 32 ? -3.059 5.957 -2.613 1 97.88 32 GLY B CA 1
ATOM 1740 C C . GLY B 1 32 ? -2.021 5.328 -1.703 1 97.88 32 GLY B C 1
ATOM 1741 O O . GLY B 1 32 ? -0.864 5.75 -1.688 1 97.88 32 GLY B O 1
ATOM 1742 N N . LYS B 1 33 ? -2.426 4.25 -1.033 1 98.56 33 LYS B N 1
ATOM 1743 C CA . LYS B 1 33 ? -1.609 3.629 0.007 1 98.56 33 LYS B CA 1
ATOM 1744 C C . LYS B 1 33 ? -0.406 2.908 -0.595 1 98.56 33 LYS B C 1
ATOM 1746 O O . LYS B 1 33 ? 0.701 2.98 -0.057 1 98.56 33 LYS B O 1
ATOM 1751 N N . VAL B 1 34 ? -0.592 2.256 -1.767 1 98.81 34 VAL B N 1
ATOM 1752 C CA . VAL B 1 34 ? 0.489 1.487 -2.373 1 98.81 34 VAL B CA 1
ATOM 1753 C C . VAL B 1 34 ? 1.618 2.426 -2.793 1 98.81 34 VAL B C 1
ATOM 1755 O O . VAL B 1 34 ? 2.777 2.211 -2.432 1 98.81 34 VAL B O 1
ATOM 1758 N N . LYS B 1 35 ? 1.286 3.496 -3.492 1 98.56 35 LYS B N 1
ATOM 1759 C CA . LYS B 1 35 ? 2.28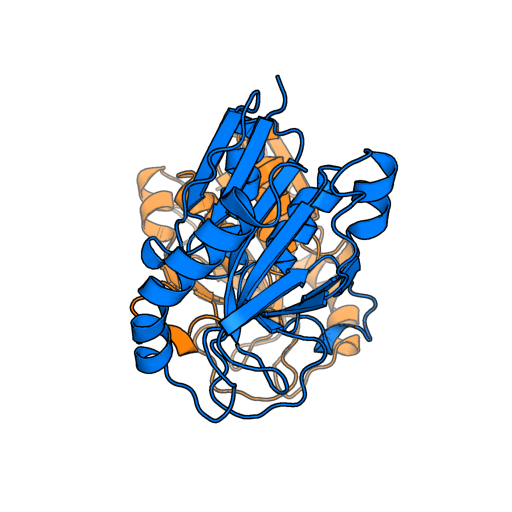5 4.473 -3.922 1 98.56 35 LYS B CA 1
ATOM 1760 C C . LYS B 1 35 ? 2.949 5.141 -2.725 1 98.56 35 LYS B C 1
ATOM 1762 O O . LYS B 1 35 ? 4.168 5.316 -2.703 1 98.56 35 LYS B O 1
ATOM 1767 N N . ALA B 1 36 ? 2.125 5.477 -1.748 1 98.81 36 ALA B N 1
ATOM 1768 C CA . ALA B 1 36 ? 2.635 6.141 -0.552 1 98.81 36 ALA B CA 1
ATOM 1769 C C . ALA B 1 36 ? 3.666 5.273 0.161 1 98.81 36 ALA B C 1
ATOM 1771 O O . ALA B 1 36 ? 4.75 5.746 0.512 1 98.81 36 ALA B O 1
ATOM 1772 N N . ALA B 1 37 ? 3.338 3.984 0.366 1 98.88 37 ALA B N 1
ATOM 1773 C CA . ALA B 1 37 ? 4.246 3.059 1.04 1 98.88 37 ALA B CA 1
ATOM 1774 C C . ALA B 1 37 ? 5.535 2.879 0.246 1 98.88 37 ALA B C 1
ATOM 1776 O O . ALA B 1 37 ? 6.633 2.955 0.805 1 98.88 37 ALA B O 1
ATOM 1777 N N . PHE B 1 38 ? 5.422 2.74 -1.094 1 98.88 38 PHE B N 1
ATOM 1778 C CA . PHE B 1 38 ? 6.562 2.453 -1.955 1 98.88 38 PHE B CA 1
ATOM 1779 C C . PHE B 1 38 ? 7.492 3.658 -2.043 1 98.88 38 PHE B C 1
ATOM 1781 O O . PHE B 1 38 ? 8.688 3.549 -1.764 1 98.88 38 PHE B O 1
ATOM 1788 N N . HIS B 1 39 ? 6.93 4.797 -2.344 1 98.88 39 HIS B N 1
ATOM 1789 C CA . HIS B 1 39 ? 7.758 5.973 -2.584 1 98.88 39 HIS B CA 1
ATOM 1790 C C . HIS B 1 39 ? 8.391 6.473 -1.292 1 98.88 39 HIS B C 1
ATOM 1792 O O . HIS B 1 39 ? 9.531 6.957 -1.3 1 98.88 39 HIS B O 1
ATOM 1798 N N . LEU B 1 40 ? 7.648 6.34 -0.183 1 98.94 40 LEU B N 1
ATOM 1799 C CA . LEU B 1 40 ? 8.266 6.723 1.085 1 98.94 40 LEU B CA 1
ATOM 1800 C C . LEU B 1 40 ? 9.414 5.785 1.437 1 98.94 40 LEU B C 1
ATOM 1802 O O . LEU B 1 40 ? 10.484 6.238 1.843 1 98.94 40 LEU B O 1
ATOM 1806 N N . ALA B 1 41 ? 9.188 4.453 1.261 1 98.81 41 ALA B N 1
ATOM 1807 C CA . ALA B 1 41 ? 10.25 3.494 1.559 1 98.81 41 ALA B CA 1
ATOM 1808 C C . ALA B 1 41 ? 11.508 3.793 0.742 1 98.81 41 ALA B C 1
ATOM 1810 O O . ALA B 1 41 ? 12.617 3.77 1.272 1 98.81 41 ALA B O 1
ATOM 1811 N N . GLU B 1 42 ? 11.32 4.129 -0.533 1 98.69 42 GLU B N 1
ATOM 1812 C CA . GLU B 1 42 ? 12.445 4.469 -1.398 1 98.69 42 GLU B CA 1
ATOM 1813 C C . GLU B 1 42 ? 13.133 5.75 -0.936 1 98.69 42 GLU B C 1
ATOM 1815 O O . GLU B 1 42 ? 14.359 5.816 -0.88 1 98.69 42 GLU B O 1
ATOM 1820 N N . ALA B 1 43 ? 12.336 6.738 -0.593 1 98.81 43 ALA B N 1
ATOM 1821 C CA . ALA B 1 43 ? 12.875 8.039 -0.211 1 98.81 43 ALA B CA 1
ATOM 1822 C C . ALA B 1 43 ? 13.648 7.949 1.103 1 98.81 43 ALA B C 1
ATOM 1824 O O . ALA B 1 43 ? 14.672 8.609 1.272 1 98.81 43 ALA B O 1
ATOM 1825 N N . ILE B 1 44 ? 13.148 7.133 2.051 1 98.75 44 ILE B N 1
ATOM 1826 C CA . ILE B 1 44 ? 13.789 6.969 3.348 1 98.75 44 ILE B CA 1
ATOM 1827 C C . ILE B 1 44 ? 15.188 6.383 3.154 1 98.75 44 ILE B C 1
ATOM 1829 O O . ILE B 1 44 ? 16.141 6.777 3.842 1 98.75 44 ILE B O 1
ATOM 1833 N N . ARG B 1 45 ? 15.305 5.492 2.25 1 97.62 45 ARG B N 1
ATOM 1834 C CA . ARG B 1 45 ? 16.594 4.871 1.977 1 97.62 45 ARG B CA 1
ATOM 1835 C C . ARG B 1 45 ? 17.594 5.887 1.423 1 97.62 45 ARG B C 1
ATOM 1837 O O . ARG B 1 45 ? 18.781 5.836 1.739 1 97.62 45 ARG B O 1
ATOM 1844 N N . GLN B 1 46 ? 17.109 6.758 0.631 1 97.94 46 GLN B N 1
ATOM 1845 C CA . GLN B 1 46 ? 17.969 7.75 -0.014 1 97.94 46 GLN B CA 1
ATOM 1846 C C . GLN B 1 46 ? 18.312 8.883 0.948 1 97.94 46 GLN B C 1
ATOM 1848 O O . GLN B 1 46 ? 19.484 9.297 1.026 1 97.94 46 GLN B O 1
ATOM 1853 N N . VAL B 1 47 ? 17.391 9.312 1.773 1 98.56 47 VAL B N 1
ATOM 1854 C CA . VAL B 1 47 ? 17.516 10.531 2.568 1 98.56 47 VAL B CA 1
ATOM 1855 C C . VAL B 1 47 ? 18 10.18 3.975 1 98.56 47 VAL B C 1
ATOM 1857 O O . VAL B 1 47 ? 18.75 10.945 4.59 1 98.56 47 VAL B O 1
ATOM 1860 N N . GLU B 1 48 ? 17.578 8.992 4.484 1 98.56 48 GLU B N 1
ATOM 1861 C CA . GLU B 1 48 ? 17.812 8.594 5.867 1 98.56 48 GLU B CA 1
ATOM 1862 C C . GLU B 1 48 ? 17.391 9.688 6.844 1 98.56 48 GLU B C 1
ATOM 1864 O O . GLU B 1 48 ? 18.203 10.141 7.656 1 98.56 48 GLU B O 1
ATOM 1869 N N . PRO B 1 49 ? 16.172 10.039 6.824 1 98.88 49 PRO B N 1
ATOM 1870 C CA . PRO B 1 49 ? 15.695 11.172 7.617 1 98.88 49 PRO B CA 1
ATOM 1871 C C . PRO B 1 49 ? 15.625 10.867 9.109 1 98.88 49 PRO B C 1
ATOM 1873 O O . PRO B 1 49 ? 15.523 9.695 9.5 1 98.88 49 PRO B O 1
ATOM 1876 N N . ASP B 1 50 ? 15.695 11.906 9.875 1 98.81 50 ASP B N 1
ATOM 1877 C CA . ASP B 1 50 ? 15.484 11.797 11.32 1 98.81 50 ASP B CA 1
ATOM 1878 C C . ASP B 1 50 ? 13.992 11.734 11.648 1 98.81 50 ASP B C 1
ATOM 1880 O O . ASP B 1 50 ? 13.602 11.148 12.664 1 98.81 50 ASP B O 1
ATOM 1884 N N . ILE B 1 51 ? 13.164 12.328 10.805 1 98.81 51 ILE B N 1
ATOM 1885 C CA . ILE B 1 51 ? 11.719 12.359 10.977 1 98.81 51 ILE B CA 1
ATOM 1886 C C . ILE B 1 51 ? 11.039 12.523 9.617 1 98.81 51 ILE B C 1
ATOM 1888 O O . ILE B 1 51 ? 11.609 13.125 8.703 1 98.81 51 ILE B O 1
ATOM 1892 N N . VAL B 1 52 ? 9.859 11.945 9.461 1 98.94 52 VAL B N 1
ATOM 1893 C CA . VAL B 1 52 ? 9.023 12.117 8.281 1 98.94 52 VAL B CA 1
ATOM 1894 C C . VAL B 1 52 ? 7.758 12.883 8.648 1 98.94 52 VAL B C 1
ATOM 1896 O O . VAL B 1 52 ? 7.141 12.617 9.688 1 98.94 52 VAL B O 1
ATOM 1899 N N . ILE B 1 53 ? 7.434 13.859 7.875 1 98.88 53 ILE B N 1
ATOM 1900 C CA . ILE B 1 53 ? 6.191 14.617 7.992 1 98.88 53 ILE B CA 1
ATOM 1901 C C . ILE B 1 53 ? 5.363 14.445 6.719 1 98.88 53 ILE B C 1
ATOM 1903 O O . ILE B 1 53 ? 5.848 14.711 5.617 1 98.88 53 ILE B O 1
ATOM 1907 N N . ASN B 1 54 ? 4.16 13.977 6.871 1 98.94 54 ASN B N 1
ATOM 1908 C CA . ASN B 1 54 ? 3.211 14 5.762 1 98.94 54 ASN B CA 1
ATOM 1909 C C . ASN B 1 54 ? 2.352 15.266 5.789 1 98.94 54 ASN B C 1
ATOM 1911 O O . ASN B 1 54 ? 1.81 15.625 6.832 1 98.94 54 ASN B O 1
ATOM 1915 N N . MET B 1 55 ? 2.303 15.961 4.746 1 98.88 55 MET B N 1
ATOM 1916 C CA . MET B 1 55 ? 1.38 17.078 4.629 1 98.88 55 MET B CA 1
ATOM 1917 C C . MET B 1 55 ? 0.399 16.859 3.482 1 98.88 55 MET B C 1
ATOM 1919 O O . MET B 1 55 ? 0.757 16.281 2.455 1 98.88 55 MET B O 1
ATOM 1923 N N . GLY B 1 56 ? -0.736 17.328 3.646 1 98.69 56 GLY B N 1
ATOM 1924 C CA . GLY B 1 56 ? -1.722 17.234 2.582 1 98.69 56 GLY B CA 1
ATOM 1925 C C . GLY B 1 56 ? -3.119 17.625 3.023 1 98.69 56 GLY B C 1
ATOM 1926 O O . GLY B 1 56 ? -3.289 18.25 4.07 1 98.69 56 GLY B O 1
ATOM 1927 N N . THR B 1 57 ? -4.121 17.344 2.184 1 98.75 57 THR B N 1
ATOM 1928 C CA . THR B 1 57 ? -5.523 17.656 2.439 1 98.75 57 THR B CA 1
ATOM 1929 C C . THR B 1 57 ? -6.254 16.422 2.971 1 98.75 57 THR B C 1
ATOM 1931 O O . THR B 1 57 ? -5.762 15.305 2.85 1 98.75 57 THR B O 1
ATOM 1934 N N . ALA B 1 58 ? -7.336 16.656 3.629 1 98.44 58 ALA B N 1
ATOM 1935 C CA . ALA B 1 58 ? -8.188 15.578 4.141 1 98.44 58 ALA B CA 1
ATOM 1936 C C . ALA B 1 58 ? -9.648 16.016 4.176 1 98.44 58 ALA B C 1
ATOM 1938 O O . ALA B 1 58 ? -9.953 17.203 4.254 1 98.44 58 ALA B O 1
ATOM 1939 N N . GLY B 1 59 ? -10.516 15.008 4 1 97.69 59 GLY B N 1
ATOM 1940 C CA . GLY B 1 59 ? -11.922 15.227 4.316 1 97.69 59 GLY B CA 1
ATOM 1941 C C . GLY B 1 59 ? -12.234 15.047 5.789 1 97.69 59 GLY B C 1
ATOM 1942 O O . GLY B 1 59 ? -11.406 14.539 6.551 1 97.69 59 GLY B O 1
ATOM 1943 N N . THR B 1 60 ? -13.398 15.516 6.172 1 97.81 60 THR B N 1
ATOM 1944 C CA . THR B 1 60 ? -13.852 15.344 7.547 1 97.81 60 THR B CA 1
ATOM 1945 C C . THR B 1 60 ? -15.359 15.094 7.598 1 97.81 60 THR B C 1
ATOM 1947 O O . THR B 1 60 ? -16.062 15.289 6.602 1 97.81 60 THR B O 1
ATOM 1950 N N . ILE B 1 61 ? -15.766 14.531 8.703 1 95.62 61 ILE B N 1
ATOM 1951 C CA . ILE B 1 61 ? -17.203 14.359 8.906 1 95.62 61 ILE B CA 1
ATOM 1952 C C . ILE B 1 61 ? -17.719 15.438 9.852 1 95.62 61 ILE B C 1
ATOM 1954 O O . ILE B 1 61 ? -18.828 15.953 9.664 1 95.62 61 ILE B O 1
ATOM 1958 N N . ASN B 1 62 ? -16.953 15.852 10.859 1 94.25 62 ASN B N 1
ATOM 1959 C CA . ASN B 1 62 ? -17.578 16.609 11.945 1 94.25 62 ASN B CA 1
ATOM 1960 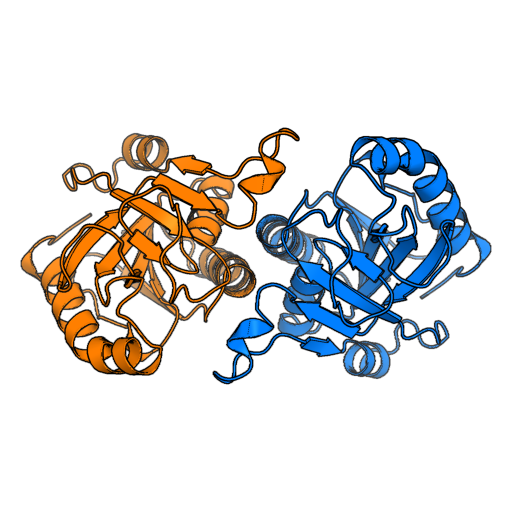C C . ASN B 1 62 ? -16.734 17.828 12.32 1 94.25 62 ASN B C 1
ATOM 1962 O O . ASN B 1 62 ? -16.844 18.344 13.438 1 94.25 62 ASN B O 1
ATOM 1966 N N . HIS B 1 63 ? -15.836 18.219 11.5 1 97.44 63 HIS B N 1
ATOM 1967 C CA . HIS B 1 63 ? -15.016 19.406 11.734 1 97.44 63 HIS B CA 1
ATOM 1968 C C . HIS B 1 63 ? -15.211 20.438 10.641 1 97.44 63 HIS B C 1
ATOM 1970 O O . HIS B 1 63 ? -16.156 20.344 9.844 1 97.44 63 HIS B O 1
ATOM 1976 N N . ARG B 1 64 ? -14.438 21.516 10.641 1 97.56 64 ARG B N 1
ATOM 1977 C CA . ARG B 1 64 ? -14.664 22.641 9.734 1 97.56 64 ARG B CA 1
ATOM 1978 C C . ARG B 1 64 ? -13.586 22.703 8.656 1 97.56 64 ARG B C 1
ATOM 1980 O O . ARG B 1 64 ? -12.406 22.469 8.93 1 97.56 64 ARG B O 1
ATOM 1987 N N . VAL B 1 65 ? -14.086 22.922 7.465 1 97.88 65 VAL B N 1
ATOM 1988 C CA . VAL B 1 65 ? -13.141 23.203 6.387 1 97.88 65 VAL B CA 1
ATOM 1989 C C . VAL B 1 65 ? -12.18 24.312 6.824 1 97.88 65 VAL B C 1
ATOM 1991 O O . VAL B 1 65 ? -12.602 25.297 7.422 1 97.88 65 VAL B O 1
ATOM 1994 N N . GLY B 1 66 ? -10.914 24.109 6.594 1 98.12 66 GLY B N 1
ATOM 1995 C CA . GLY B 1 66 ? -9.914 25.094 6.98 1 98.12 66 GLY B CA 1
ATOM 1996 C C . GLY B 1 66 ? -9.172 24.719 8.25 1 98.12 66 GLY B C 1
ATOM 1997 O O . GLY B 1 66 ? -8.102 25.25 8.531 1 98.12 66 GLY B O 1
ATOM 1998 N N . ASP B 1 67 ? -9.766 23.844 9.031 1 98.12 67 ASP B N 1
ATOM 1999 C CA . ASP B 1 67 ? -9.047 23.344 10.203 1 98.12 67 ASP B CA 1
ATOM 2000 C C . ASP B 1 67 ? -7.77 22.609 9.797 1 98.12 67 ASP B C 1
ATOM 2002 O O . ASP B 1 67 ? -7.695 22.047 8.703 1 98.12 67 ASP B O 1
ATOM 2006 N N . VAL B 1 68 ? -6.746 22.672 10.609 1 98.38 68 VAL B N 1
ATOM 2007 C CA 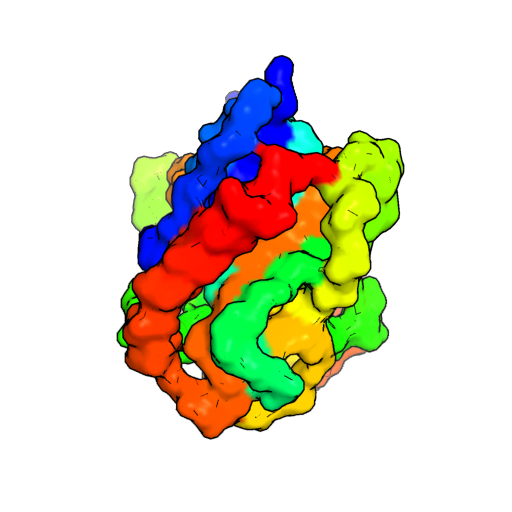. VAL B 1 68 ? -5.512 21.922 10.414 1 98.38 68 VAL B CA 1
ATOM 2008 C C . VAL B 1 68 ? -5.312 20.938 11.57 1 98.38 68 VAL B C 1
ATOM 2010 O O . VAL B 1 68 ? -5.406 21.328 12.742 1 98.38 68 VAL B O 1
ATOM 2013 N N . PHE B 1 69 ? -5.109 19.703 11.258 1 98.5 69 PHE B N 1
ATOM 2014 C CA . PHE B 1 69 ? -4.938 18.656 12.266 1 98.5 69 PHE B CA 1
ATOM 2015 C C . PHE B 1 69 ? -3.533 18.078 12.203 1 98.5 69 PHE B C 1
ATOM 2017 O O . PHE B 1 69 ? -2.994 17.859 11.117 1 98.5 69 PHE B O 1
ATOM 2024 N N . VAL B 1 70 ? -2.904 17.844 13.352 1 98.5 70 VAL B N 1
ATOM 2025 C CA . VAL B 1 70 ? -1.701 17.031 13.484 1 98.5 70 VAL B CA 1
ATOM 2026 C C . VAL B 1 70 ? -2.082 15.609 13.906 1 98.5 70 VAL B C 1
ATOM 2028 O O . VAL B 1 70 ? -2.537 15.391 15.031 1 98.5 70 VAL B O 1
ATOM 2031 N N . CYS B 1 71 ? -1.899 14.711 13.031 1 98.69 71 CYS B N 1
ATOM 2032 C CA . CYS B 1 71 ? -2.328 13.344 13.289 1 98.69 71 CYS B CA 1
ATOM 2033 C C . CYS B 1 71 ? -1.16 12.484 13.758 1 98.69 71 CYS B C 1
ATOM 2035 O O . CYS B 1 71 ? -0.075 12.531 13.18 1 98.69 71 CYS B O 1
ATOM 2037 N N . ARG B 1 72 ? -1.432 11.695 14.805 1 98.31 72 ARG B N 1
ATOM 2038 C CA . ARG B 1 72 ? -0.459 10.75 15.344 1 98.31 72 ARG B CA 1
ATOM 2039 C C . ARG B 1 72 ? -1.063 9.359 15.469 1 98.31 72 ARG B C 1
ATOM 2041 O O . ARG B 1 72 ? -0.376 8.406 15.852 1 98.31 72 ARG B O 1
ATOM 2048 N N . HIS B 1 73 ? -2.355 9.258 15.258 1 98.38 73 HIS B N 1
ATOM 2049 C CA . HIS B 1 73 ? -3.092 7.996 15.211 1 98.38 73 HIS B CA 1
ATOM 2050 C C . HIS B 1 73 ? -3.68 7.754 13.828 1 98.38 73 HIS B C 1
ATOM 2052 O O . HIS B 1 73 ? -4.262 8.664 13.227 1 98.38 73 HIS B O 1
ATOM 2058 N N . PHE B 1 74 ? -3.504 6.562 13.328 1 98.69 74 PHE B N 1
ATOM 2059 C CA . PHE B 1 74 ? -3.863 6.266 11.945 1 98.69 74 PHE B CA 1
ATOM 2060 C C . PHE B 1 74 ? -4.656 4.969 11.852 1 98.69 74 PHE B C 1
ATOM 2062 O O . PHE B 1 74 ? -4.32 3.982 12.516 1 98.69 74 PHE B O 1
ATOM 2069 N N . ILE B 1 75 ? -5.695 5 11.109 1 98.06 75 ILE B N 1
ATOM 2070 C CA . ILE B 1 75 ? -6.555 3.844 10.883 1 98.06 75 ILE B CA 1
ATOM 2071 C C . ILE B 1 75 ? -6.566 3.488 9.398 1 98.06 75 ILE B C 1
ATOM 2073 O O . ILE B 1 75 ? -6.684 4.371 8.539 1 98.06 75 ILE B O 1
ATOM 2077 N N . ASP B 1 76 ? -6.348 2.262 9.055 1 97.81 76 ASP B N 1
ATOM 2078 C CA . ASP B 1 76 ? -6.59 1.761 7.711 1 97.81 76 ASP B CA 1
ATOM 2079 C C . ASP B 1 76 ? -8.031 1.284 7.551 1 97.81 76 ASP B C 1
ATOM 2081 O O . ASP B 1 76 ? -8.359 0.156 7.922 1 97.81 76 ASP B O 1
ATOM 2085 N N . ARG B 1 77 ? -8.781 2.104 6.906 1 95.38 77 ARG B N 1
ATOM 2086 C CA . ARG B 1 77 ? -10.219 1.842 6.801 1 95.38 77 ARG B CA 1
ATOM 2087 C C . ARG B 1 77 ? -10.484 0.584 5.98 1 95.38 77 ARG B C 1
ATOM 2089 O O . ARG B 1 77 ? -11.453 -0.137 6.238 1 95.38 77 ARG B O 1
ATOM 2096 N N . ASP B 1 78 ? -9.758 0.288 5.023 1 95.12 78 ASP B N 1
ATOM 2097 C CA . ASP B 1 78 ? -9.961 -0.859 4.145 1 95.12 78 ASP B CA 1
ATOM 2098 C C . ASP B 1 78 ? -9.672 -2.168 4.875 1 95.12 78 ASP B C 1
ATOM 2100 O O . ASP B 1 78 ? -10.352 -3.174 4.648 1 95.12 78 ASP B O 1
ATOM 2104 N N . MET B 1 79 ? -8.711 -2.119 5.762 1 94.75 79 MET B N 1
ATOM 2105 C CA . MET B 1 79 ? -8.297 -3.312 6.492 1 94.75 79 MET B CA 1
ATOM 2106 C C . MET B 1 79 ? -9.117 -3.49 7.762 1 94.75 79 MET B C 1
ATOM 2108 O O . MET B 1 79 ? -9.07 -4.547 8.398 1 94.75 79 MET B O 1
ATOM 2112 N N . HIS B 1 80 ? -9.852 -2.467 8.164 1 90.25 80 HIS B N 1
ATOM 2113 C CA . HIS B 1 80 ? -10.617 -2.451 9.398 1 90.25 80 HIS B CA 1
ATOM 2114 C C . HIS B 1 80 ? -11.586 -3.627 9.461 1 90.25 80 HIS B C 1
ATOM 2116 O O . HIS B 1 80 ? -11.789 -4.215 10.523 1 90.25 80 HIS B O 1
ATOM 2122 N N . LYS B 1 81 ? -12.148 -4.047 8.32 1 83.31 81 LYS B N 1
ATOM 2123 C CA . LYS B 1 81 ? -13.133 -5.125 8.258 1 83.31 81 LYS B CA 1
ATOM 2124 C C . LYS B 1 81 ? -12.492 -6.473 8.586 1 83.31 81 LYS B C 1
ATOM 2126 O O . LYS B 1 81 ? -13.188 -7.445 8.867 1 83.31 81 LYS B O 1
ATOM 2131 N N . LEU B 1 82 ? -11.18 -6.523 8.586 1 87.12 82 LEU B N 1
ATOM 2132 C CA . LEU B 1 82 ? -10.469 -7.777 8.797 1 87.12 82 LEU B CA 1
ATOM 2133 C C . LEU B 1 82 ? -9.867 -7.828 10.203 1 87.12 82 LEU B C 1
ATOM 2135 O O . LEU B 1 82 ? -9.102 -8.742 10.516 1 87.12 82 LEU B O 1
ATOM 2139 N N . ALA B 1 83 ? -10.148 -6.863 11 1 82.5 83 ALA B N 1
ATOM 2140 C CA . ALA B 1 83 ? -9.617 -6.785 12.359 1 82.5 83 ALA B CA 1
ATOM 2141 C C . ALA B 1 83 ? -9.953 -8.047 13.148 1 82.5 83 ALA B C 1
ATOM 2143 O O . ALA B 1 83 ? -9.172 -8.469 14.008 1 82.5 83 ALA B O 1
ATOM 2144 N N . GLY B 1 84 ? -11.062 -8.664 12.852 1 78.62 84 GLY B N 1
ATOM 2145 C CA . GLY B 1 84 ? -11.484 -9.867 13.539 1 78.62 84 GLY B CA 1
ATOM 2146 C C . GLY B 1 84 ? -10.562 -11.047 13.297 1 78.62 84 GLY B C 1
ATOM 2147 O O . GLY B 1 84 ? -10.578 -12.023 14.055 1 78.62 84 GLY B O 1
ATOM 2148 N N . LEU B 1 85 ? -9.695 -10.906 12.297 1 80.06 85 LEU B N 1
ATOM 2149 C CA . LEU B 1 85 ? -8.766 -11.969 11.945 1 80.06 85 LEU B CA 1
ATOM 2150 C C . LEU B 1 85 ? -7.391 -11.711 12.555 1 80.06 85 LEU B C 1
ATOM 2152 O O . LEU B 1 85 ? -6.41 -12.359 12.188 1 80.06 85 LEU B O 1
ATOM 2156 N N . GLY B 1 86 ? -7.301 -10.711 13.375 1 83.06 86 GLY B N 1
ATOM 2157 C CA . GLY B 1 86 ? -6.051 -10.414 14.055 1 83.06 86 GLY B CA 1
ATOM 2158 C C . GLY B 1 86 ? -5.125 -9.523 13.25 1 83.06 86 GLY B C 1
ATOM 2159 O O . GLY B 1 86 ? -3.943 -9.391 13.57 1 83.06 86 GLY B O 1
ATOM 2160 N N . LEU B 1 87 ? -5.688 -8.961 12.219 1 88.06 87 LEU B N 1
ATOM 2161 C CA . LEU B 1 87 ? -4.863 -8.078 11.391 1 88.06 87 LEU B CA 1
ATOM 2162 C C . LEU B 1 87 ? -4.84 -6.664 11.969 1 88.06 87 LEU B C 1
ATOM 2164 O O . LEU B 1 87 ? -5.855 -6.168 12.453 1 88.06 87 LEU B O 1
ATOM 2168 N N . SER B 1 88 ? -3.625 -6.082 12.016 1 90.5 88 SER B N 1
ATOM 2169 C CA . SER B 1 88 ? -3.477 -4.703 12.477 1 90.5 88 SER B CA 1
ATOM 2170 C C . SER B 1 88 ? -4.012 -3.719 11.445 1 90.5 88 SER B C 1
ATOM 2172 O O . SER B 1 88 ? -3.801 -3.893 10.242 1 90.5 88 SER B O 1
ATOM 2174 N N . TYR B 1 89 ? -4.766 -2.742 11.961 1 95.44 89 TYR B N 1
ATOM 2175 C CA . TYR B 1 89 ? -5.336 -1.731 11.078 1 95.44 89 TYR B CA 1
ATOM 2176 C C . TYR B 1 89 ? -5.18 -0.337 11.68 1 95.44 89 TYR B C 1
ATOM 2178 O O . TYR B 1 89 ? -5.703 0.638 11.133 1 95.44 89 TYR B O 1
ATOM 2186 N N . GLU B 1 90 ? -4.555 -0.26 12.844 1 96.88 90 GLU B N 1
ATOM 2187 C CA . GLU B 1 90 ? -4.348 1.02 13.516 1 96.88 90 GLU B CA 1
ATOM 2188 C C . GLU B 1 90 ? -2.902 1.175 13.977 1 96.88 90 GLU B C 1
ATOM 2190 O O . GLU B 1 90 ? -2.244 0.189 14.32 1 96.88 90 GLU B O 1
ATOM 2195 N N . LEU B 1 91 ? -2.447 2.402 13.945 1 97.94 91 LEU B N 1
ATOM 2196 C CA . LEU B 1 91 ? -1.1 2.732 14.391 1 97.94 91 LEU B CA 1
ATOM 2197 C C . LEU B 1 91 ? -1.093 4.039 15.18 1 97.94 91 LEU B C 1
ATOM 2199 O O . LEU B 1 91 ? -1.815 4.977 14.836 1 97.94 91 LEU B O 1
ATOM 2203 N N . ASP B 1 92 ? -0.374 4.059 16.234 1 98.31 92 ASP B N 1
ATOM 2204 C CA . ASP B 1 92 ? -0.106 5.258 17.016 1 98.31 92 ASP B CA 1
ATOM 2205 C C . ASP B 1 92 ? 1.383 5.594 17.016 1 98.31 92 ASP B C 1
ATOM 2207 O O . ASP B 1 92 ? 2.205 4.801 17.484 1 98.31 92 ASP B O 1
ATOM 2211 N N . THR B 1 93 ? 1.695 6.766 16.5 1 98.25 93 THR B N 1
ATOM 2212 C CA . THR B 1 93 ? 3.102 7.105 16.312 1 98.25 93 THR B CA 1
ATOM 2213 C C . THR B 1 93 ? 3.607 7.941 17.484 1 98.25 93 THR B C 1
ATOM 2215 O O . THR B 1 93 ? 4.785 8.305 17.531 1 98.25 93 THR B O 1
ATOM 2218 N N . SER B 1 94 ? 2.74 8.164 18.469 1 97.94 94 SER B N 1
ATOM 2219 C CA . SER B 1 94 ? 3.061 9.055 19.578 1 97.94 94 SER B CA 1
ATOM 2220 C C . SER B 1 94 ? 4.238 8.523 20.391 1 97.94 94 SER B C 1
ATOM 2222 O O . SER B 1 94 ? 5.125 9.289 20.781 1 97.94 94 SER B O 1
ATOM 2224 N N . ALA B 1 95 ? 4.27 7.219 20.625 1 97.12 95 ALA B N 1
ATOM 2225 C CA . ALA B 1 95 ? 5.309 6.637 21.484 1 97.12 95 ALA B CA 1
ATOM 2226 C C . ALA B 1 95 ? 6.688 6.812 20.859 1 97.12 95 ALA B C 1
ATOM 2228 O O . ALA B 1 95 ? 7.648 7.164 21.547 1 97.12 95 ALA B O 1
ATOM 2229 N N . LEU B 1 96 ? 6.801 6.566 19.609 1 98.12 96 LEU B N 1
ATOM 2230 C CA . LEU B 1 96 ? 8.086 6.691 18.922 1 98.12 96 LEU B CA 1
ATOM 2231 C C . LEU B 1 96 ? 8.523 8.148 18.859 1 98.12 96 LEU B C 1
ATOM 2233 O O . LEU B 1 96 ? 9.719 8.453 19 1 98.12 96 LEU B O 1
ATOM 2237 N N . LEU B 1 97 ? 7.559 9.047 18.578 1 97.88 97 LEU B N 1
ATOM 2238 C CA . LEU B 1 97 ? 7.855 10.477 18.594 1 97.88 97 LEU B CA 1
ATOM 2239 C C . LEU B 1 97 ? 8.43 10.898 19.953 1 97.88 97 LEU B C 1
ATOM 2241 O O . LEU B 1 97 ? 9.445 11.586 20 1 97.88 97 LEU B O 1
ATOM 2245 N N . GLU B 1 98 ? 7.785 10.445 20.969 1 96.75 98 GLU B N 1
ATOM 2246 C CA . GLU B 1 98 ? 8.227 10.773 22.328 1 96.75 98 GLU B CA 1
ATOM 2247 C C . GLU B 1 98 ? 9.602 10.18 22.609 1 96.75 98 GLU B C 1
ATOM 2249 O O . GLU B 1 98 ? 10.484 10.859 23.125 1 96.75 98 GLU B O 1
ATOM 2254 N N . GLN B 1 99 ? 9.766 8.953 22.312 1 97.75 99 GLN B N 1
ATOM 2255 C CA . GLN B 1 99 ? 11.016 8.242 22.547 1 97.75 99 GLN B CA 1
ATOM 2256 C C . GLN B 1 99 ? 12.188 8.945 21.875 1 97.75 99 GLN B C 1
ATOM 2258 O O . GLN B 1 99 ? 13.289 9.008 22.422 1 97.75 99 GLN B O 1
ATOM 2263 N N . LYS B 1 100 ? 11.914 9.477 20.703 1 97.75 100 LYS B N 1
ATOM 2264 C CA . LYS B 1 100 ? 12.992 10.055 19.906 1 97.75 100 LYS B CA 1
ATOM 2265 C C . LYS B 1 100 ? 13.078 11.57 20.125 1 97.75 100 LYS B C 1
ATOM 2267 O O . LYS B 1 100 ? 13.977 12.227 19.594 1 97.75 100 LYS B O 1
ATOM 2272 N N . GLY B 1 101 ? 12.117 12.117 20.891 1 96.62 101 GLY B N 1
ATOM 2273 C CA . GLY B 1 101 ? 12.172 13.508 21.297 1 96.62 101 GLY B CA 1
ATOM 2274 C C . GLY B 1 101 ? 11.695 14.469 20.234 1 96.62 101 GLY B C 1
ATOM 2275 O O . GLY B 1 101 ? 12.18 15.602 20.141 1 96.62 101 GLY B O 1
ATOM 2276 N N . PHE B 1 102 ? 10.742 13.977 19.344 1 97.12 102 PHE B N 1
ATOM 2277 C CA . PHE B 1 102 ? 10.242 14.836 18.266 1 97.12 102 PHE B CA 1
ATOM 2278 C C . PHE B 1 102 ? 8.82 15.297 18.562 1 97.12 102 PHE B C 1
ATOM 2280 O O . PHE B 1 102 ? 8.023 14.547 19.141 1 97.12 102 PHE B O 1
ATOM 2287 N N . CYS B 1 103 ? 8.555 16.516 18.156 1 95.56 103 CYS B N 1
ATOM 2288 C CA . CYS B 1 103 ? 7.219 17.094 18.188 1 95.56 103 CYS B CA 1
ATOM 2289 C C . CYS B 1 103 ? 6.664 17.109 19.609 1 95.56 103 CYS B C 1
ATOM 2291 O O . CYS B 1 103 ? 5.465 16.922 19.812 1 95.56 103 CYS B O 1
ATOM 2293 N N . ARG B 1 104 ? 7.457 17.422 20.516 1 92.44 104 ARG B N 1
ATOM 2294 C CA . ARG B 1 104 ? 7.059 17.391 21.922 1 92.44 104 ARG B CA 1
ATOM 2295 C C . ARG B 1 104 ? 6.086 18.516 22.25 1 92.44 104 ARG B C 1
ATOM 2297 O O . ARG B 1 104 ? 5.215 18.359 23.109 1 92.44 104 ARG B O 1
ATOM 2304 N N . HIS B 1 105 ? 6.223 19.531 21.547 1 92.06 105 HIS B N 1
ATOM 2305 C CA . HIS B 1 105 ? 5.391 20.688 21.859 1 92.06 105 HIS B CA 1
ATOM 2306 C C . HIS B 1 105 ? 4.172 20.766 20.938 1 92.06 105 HIS B C 1
ATOM 2308 O O . HIS B 1 105 ? 3.375 21.688 21.047 1 92.06 105 HIS B O 1
ATOM 2314 N N . TRP B 1 106 ? 4.059 19.812 19.922 1 93.44 106 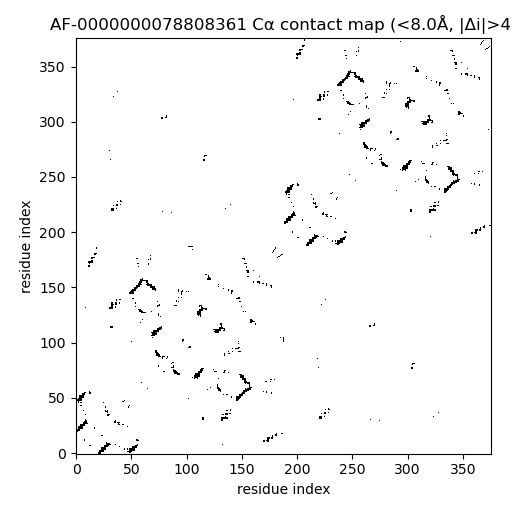TRP B N 1
ATOM 2315 C CA . TRP B 1 106 ? 2.85 19.672 19.109 1 93.44 106 TRP B CA 1
ATOM 2316 C C . TRP B 1 106 ? 1.813 18.812 19.828 1 93.44 106 TRP B C 1
ATOM 2318 O O . TRP B 1 106 ? 1.769 17.594 19.641 1 93.44 106 TRP B O 1
ATOM 2328 N N . THR B 1 107 ? 0.972 19.281 20.625 1 87.06 107 THR B N 1
ATOM 2329 C CA . THR B 1 107 ? 0.177 18.547 21.609 1 87.06 107 THR B CA 1
ATOM 2330 C C . THR B 1 107 ? -1.065 17.953 20.953 1 87.06 107 THR B C 1
ATOM 2332 O O . THR B 1 107 ? -1.777 17.156 21.562 1 87.06 107 THR B O 1
ATOM 2335 N N . GLU B 1 108 ? -1.329 18.297 19.766 1 88.62 108 GLU B N 1
ATOM 2336 C CA . GLU B 1 108 ? -2.49 17.766 19.047 1 88.62 108 GLU B CA 1
ATOM 2337 C C . GLU B 1 108 ? -2.369 16.266 18.828 1 88.62 108 GLU B C 1
ATOM 2339 O O . GLU B 1 108 ? -1.264 15.734 18.688 1 88.62 108 GLU B O 1
ATOM 2344 N N . SER B 1 109 ? -3.438 15.531 18.938 1 90.69 109 SER B N 1
ATOM 2345 C CA . SER B 1 109 ? -3.455 14.086 18.734 1 90.69 109 SER B CA 1
ATOM 2346 C C . SER B 1 109 ? -4.676 13.664 17.922 1 90.69 109 SER B C 1
ATOM 2348 O O . SER B 1 109 ? -5.512 12.891 18.406 1 90.69 109 SER B O 1
ATOM 2350 N N . ALA B 1 110 ? -4.73 14.039 16.75 1 97.94 110 ALA B N 1
ATOM 2351 C CA . ALA B 1 110 ? -5.855 13.719 15.867 1 97.94 110 ALA B CA 1
ATOM 2352 C C . ALA B 1 110 ? -5.672 12.352 15.227 1 97.94 110 ALA B C 1
ATOM 2354 O O . ALA B 1 110 ? -4.559 11.828 15.156 1 97.94 110 ALA B O 1
ATOM 2355 N N . THR B 1 111 ? -6.816 11.719 14.852 1 98.62 111 THR B N 1
ATOM 2356 C CA . THR B 1 111 ? -6.852 10.43 14.164 1 98.62 111 THR B CA 1
ATOM 2357 C C . THR B 1 111 ? -7.16 10.609 12.68 1 98.62 111 THR B C 1
ATOM 2359 O O . THR B 1 111 ? -8.125 11.297 12.32 1 98.62 111 THR B O 1
ATOM 2362 N N . CYS B 1 112 ? -6.293 10.109 11.852 1 98.75 112 CYS B N 1
ATOM 2363 C CA . CYS B 1 112 ? -6.496 10.102 10.406 1 98.75 112 CYS B CA 1
ATOM 2364 C C . CYS B 1 112 ? -6.938 8.727 9.93 1 98.75 112 CYS B C 1
ATOM 2366 O O . CYS B 1 112 ? -6.234 7.734 10.141 1 98.75 112 CYS B O 1
ATOM 2368 N N . ASN B 1 113 ? -8.133 8.648 9.352 1 98.38 113 ASN B N 1
ATOM 2369 C CA . ASN B 1 113 ? -8.68 7.441 8.75 1 98.38 113 ASN B CA 1
ATOM 2370 C C . ASN B 1 113 ? -8.328 7.344 7.266 1 98.38 113 ASN B C 1
ATOM 2372 O O . ASN B 1 113 ? -8.805 8.148 6.461 1 98.38 113 ASN B O 1
ATOM 2376 N N . THR B 1 114 ? -7.512 6.387 6.898 1 98.5 114 THR B N 1
ATOM 2377 C CA . THR B 1 114 ? -6.934 6.281 5.562 1 98.5 114 THR B CA 1
ATOM 2378 C C . THR B 1 114 ? -7.562 5.121 4.793 1 98.5 114 THR B C 1
ATOM 2380 O O . THR B 1 114 ? -7.797 4.051 5.355 1 98.5 114 THR B O 1
ATOM 2383 N N . GLY B 1 115 ? -7.875 5.285 3.555 1 97 115 GLY B N 1
ATOM 2384 C CA . GLY B 1 115 ? -8.336 4.246 2.646 1 97 115 GLY B CA 1
ATOM 2385 C C . GLY B 1 115 ? -8.133 4.598 1.185 1 97 115 GLY B C 1
ATOM 2386 O O . GLY B 1 115 ? -7.891 5.758 0.848 1 97 115 GLY B O 1
ATOM 2387 N N . ASP B 1 116 ? -8.219 3.604 0.322 1 96.81 116 ASP B N 1
ATOM 2388 C CA . ASP B 1 116 ? -8.023 3.824 -1.108 1 96.81 116 ASP B CA 1
ATOM 2389 C C . ASP B 1 116 ? -9.344 4.16 -1.795 1 96.81 116 ASP B C 1
ATOM 2391 O O . ASP B 1 116 ? -9.75 3.479 -2.738 1 96.81 116 ASP B O 1
ATOM 2395 N N . SER B 1 117 ? -9.961 5.191 -1.307 1 93.06 117 SER B N 1
ATOM 2396 C CA . SER B 1 117 ? -11.203 5.73 -1.852 1 93.06 117 SER B CA 1
ATOM 2397 C C . SER B 1 117 ? -11.367 7.207 -1.509 1 93.06 117 SER B C 1
ATOM 2399 O O . SER B 1 117 ? -10.875 7.664 -0.473 1 93.06 117 SER B O 1
ATOM 2401 N N . PHE B 1 118 ? -11.938 7.93 -2.412 1 92.06 118 PHE B N 1
ATOM 2402 C CA . PHE B 1 118 ? -12.383 9.289 -2.143 1 92.06 118 PHE B CA 1
ATOM 2403 C C . PHE B 1 118 ? -13.828 9.305 -1.662 1 92.06 118 PHE B C 1
ATOM 2405 O O . PHE B 1 118 ? -14.758 9.125 -2.455 1 92.06 118 PHE B O 1
ATOM 2412 N N . LEU B 1 119 ? -14.023 9.523 -0.399 1 93.25 119 LEU B N 1
ATOM 2413 C CA . LEU B 1 119 ? -15.352 9.391 0.199 1 93.25 119 LEU B CA 1
ATOM 2414 C C . LEU B 1 119 ? -16.219 10.602 -0.117 1 93.25 119 LEU B C 1
ATOM 2416 O O . LEU B 1 119 ? -15.859 11.727 0.234 1 93.25 119 LEU B O 1
ATOM 2420 N N . THR B 1 120 ? -17.344 10.352 -0.762 1 91.88 120 THR B N 1
ATOM 2421 C CA . THR B 1 120 ? -18.266 11.438 -1.073 1 91.88 120 THR B CA 1
ATOM 2422 C C . THR B 1 120 ? -19.609 11.227 -0.389 1 91.88 120 THR B C 1
ATOM 2424 O O . THR B 1 120 ? -20.5 12.062 -0.504 1 91.88 120 THR B O 1
ATOM 2427 N N . GLU B 1 121 ? -19.719 10.109 0.234 1 92.25 121 GLU B N 1
ATOM 2428 C CA . GLU B 1 121 ? -20.953 9.805 0.973 1 92.25 121 GLU B CA 1
ATOM 2429 C C . GLU B 1 121 ? -20.672 9.648 2.465 1 92.25 121 GLU B C 1
ATOM 2431 O O . GLU B 1 121 ? -19.594 9.18 2.854 1 92.25 121 GLU B O 1
ATOM 2436 N N . LEU B 1 122 ? -21.688 10.016 3.111 1 87.94 122 LEU B N 1
ATOM 2437 C CA . LEU B 1 122 ? -21.562 9.875 4.559 1 87.94 122 LEU B CA 1
ATOM 2438 C C . LEU B 1 122 ? -21.438 8.414 4.953 1 87.94 122 LEU B C 1
ATOM 2440 O O . LEU B 1 122 ? -22.141 7.555 4.426 1 87.94 122 LEU B O 1
ATOM 2444 N N . THR B 1 123 ? -20.453 8.117 5.695 1 85.94 123 THR B N 1
ATOM 2445 C CA . THR B 1 123 ? -20.188 6.777 6.211 1 85.94 123 THR B CA 1
ATOM 2446 C C . THR B 1 123 ? -19.734 6.84 7.668 1 85.94 123 THR B C 1
ATOM 2448 O O . THR B 1 123 ? -19.391 7.914 8.164 1 85.94 123 THR B O 1
ATOM 2451 N N . ASP B 1 124 ? -19.984 5.754 8.328 1 86.69 124 ASP B N 1
ATOM 2452 C CA . ASP B 1 124 ? -19.453 5.664 9.688 1 86.69 124 ASP B CA 1
ATOM 2453 C C . ASP B 1 124 ? -17.938 5.457 9.672 1 86.69 124 ASP B C 1
ATOM 2455 O O . ASP B 1 124 ? -17.469 4.402 9.258 1 86.69 124 ASP B O 1
ATOM 2459 N N . ILE B 1 125 ? -17.312 6.531 9.875 1 89.44 125 ILE B N 1
ATOM 2460 C CA . ILE B 1 125 ? -15.859 6.453 9.875 1 89.44 125 ILE B CA 1
ATOM 2461 C C . ILE B 1 125 ? -15.312 6.926 11.219 1 89.44 125 ILE B C 1
ATOM 2463 O O . ILE B 1 125 ? -15.852 7.859 11.82 1 89.44 125 ILE B O 1
ATOM 2467 N N . GLU B 1 126 ? -14.391 6.211 11.711 1 91.81 126 GLU B N 1
ATOM 2468 C CA . GLU B 1 126 ? -13.711 6.605 12.938 1 91.81 126 GLU B CA 1
ATOM 2469 C C . GLU B 1 126 ? -12.609 7.621 12.656 1 91.81 126 GLU B C 1
ATOM 2471 O O . GLU B 1 126 ? -11.922 7.539 11.633 1 91.81 126 GLU B O 1
ATOM 2476 N N . GLY B 1 127 ? -12.469 8.633 13.562 1 96.12 127 GLY B N 1
ATOM 2477 C CA . GLY B 1 127 ? -11.352 9.555 13.469 1 96.12 127 GLY B CA 1
ATOM 2478 C C . GLY B 1 127 ? -11.773 10.984 13.172 1 96.12 127 GLY B C 1
ATOM 2479 O O . GLY B 1 127 ? -12.969 11.281 13.094 1 96.12 127 GLY B O 1
ATOM 2480 N N . ASP B 1 128 ? -10.82 11.891 13.031 1 98.19 128 ASP B N 1
ATOM 2481 C CA . ASP B 1 128 ? -11.039 13.32 12.844 1 98.19 128 ASP B CA 1
ATOM 2482 C C . ASP B 1 128 ? -11.055 13.688 11.367 1 98.19 128 ASP B C 1
ATOM 2484 O O . ASP B 1 128 ? -11.891 14.477 10.922 1 98.19 128 ASP B O 1
ATOM 2488 N N . VAL B 1 129 ? -10.156 13.062 10.578 1 98.38 129 VAL B N 1
ATOM 2489 C CA . VAL B 1 129 ? -10.023 13.375 9.156 1 98.38 129 VAL B CA 1
ATOM 2490 C C . VAL B 1 129 ? -9.828 12.086 8.359 1 98.38 129 VAL B C 1
ATOM 2492 O O . VAL B 1 129 ? -9.508 11.039 8.93 1 98.38 129 VAL B O 1
ATOM 2495 N N . VAL B 1 130 ? -10.094 12.172 7.062 1 98.25 130 VAL B N 1
ATOM 2496 C CA . VAL B 1 130 ? -9.992 11.031 6.164 1 98.25 130 VAL B CA 1
ATOM 2497 C C . VAL B 1 130 ? -9.031 11.352 5.023 1 98.25 130 VAL B C 1
ATOM 2499 O O . VAL B 1 130 ? -9.086 12.438 4.441 1 98.25 130 VAL B O 1
ATOM 2502 N N . ASP B 1 131 ? -8.078 10.492 4.785 1 98.31 131 ASP B N 1
ATOM 2503 C CA . ASP B 1 131 ? -7.191 10.672 3.639 1 98.31 131 ASP B CA 1
ATOM 2504 C C . ASP B 1 131 ? -6.926 9.352 2.932 1 98.31 131 ASP B C 1
ATOM 2506 O O . ASP B 1 131 ? -7.691 8.398 3.08 1 98.31 131 ASP B O 1
ATOM 2510 N N . MET B 1 132 ? -5.887 9.359 2.041 1 98.06 132 MET B N 1
ATOM 2511 C CA . MET B 1 132 ? -5.676 8.164 1.239 1 98.06 132 MET B CA 1
ATOM 2512 C C . MET B 1 132 ? -4.246 7.648 1.396 1 98.06 132 MET B C 1
ATOM 2514 O O . MET B 1 132 ? -3.865 6.66 0.764 1 98.06 132 MET B O 1
ATOM 2518 N N . GLU B 1 133 ? -3.396 8.344 2.26 1 98.75 133 GLU B N 1
ATOM 2519 C CA . GLU B 1 133 ? -1.988 7.957 2.221 1 98.75 133 GLU B CA 1
ATOM 2520 C C . GLU B 1 133 ? -1.439 7.73 3.627 1 98.75 133 GLU B C 1
ATOM 2522 O O . GLU B 1 133 ? -0.495 6.961 3.814 1 98.75 133 GLU B O 1
ATOM 2527 N N . ALA B 1 134 ? -1.925 8.336 4.621 1 98.94 134 ALA B N 1
ATOM 2528 C CA . ALA B 1 134 ? -1.189 8.586 5.859 1 98.94 134 ALA B CA 1
ATOM 2529 C C . ALA B 1 134 ? -0.933 7.289 6.621 1 98.94 134 ALA B C 1
ATOM 2531 O O . ALA B 1 134 ? 0.139 7.105 7.203 1 98.94 134 ALA B O 1
ATOM 2532 N N . TYR B 1 135 ? -1.924 6.41 6.684 1 98.88 135 TYR B N 1
ATOM 2533 C CA . TYR B 1 135 ? -1.705 5.152 7.395 1 98.88 135 TYR B CA 1
ATOM 2534 C C . TYR B 1 135 ? -0.504 4.406 6.824 1 98.88 135 TYR B C 1
ATOM 2536 O O . TYR B 1 135 ? 0.327 3.891 7.574 1 98.88 135 TYR B O 1
ATOM 2544 N N . ALA B 1 136 ? -0.496 4.293 5.484 1 98.94 136 ALA B N 1
ATOM 2545 C CA . ALA B 1 136 ? 0.587 3.562 4.832 1 98.94 136 ALA B CA 1
ATOM 2546 C C . ALA B 1 136 ? 1.946 4.145 5.207 1 98.94 136 ALA B C 1
ATOM 2548 O O . ALA B 1 136 ? 2.906 3.402 5.434 1 98.94 136 ALA B O 1
ATOM 2549 N N . GLN B 1 137 ? 2.006 5.453 5.285 1 98.94 137 GLN B N 1
ATOM 2550 C CA . GLN B 1 137 ? 3.264 6.113 5.613 1 98.94 137 GLN B CA 1
ATOM 2551 C C . GLN B 1 137 ? 3.619 5.914 7.086 1 98.94 137 GLN B C 1
ATOM 2553 O O . GLN B 1 137 ? 4.789 5.715 7.426 1 98.94 137 GLN B O 1
ATOM 2558 N N . ALA B 1 138 ? 2.629 5.945 7.949 1 98.94 138 ALA B N 1
ATOM 2559 C CA . ALA B 1 138 ? 2.859 5.617 9.359 1 98.94 138 ALA B CA 1
ATOM 2560 C C . ALA B 1 138 ? 3.414 4.207 9.508 1 98.94 138 ALA B C 1
ATOM 2562 O O . ALA B 1 138 ? 4.328 3.973 10.297 1 98.94 138 ALA B O 1
ATOM 2563 N N . PHE B 1 139 ? 2.861 3.307 8.758 1 98.88 139 PHE B N 1
ATOM 2564 C CA . PHE B 1 139 ? 3.314 1.923 8.805 1 98.88 139 PHE B CA 1
ATOM 2565 C C . PHE B 1 139 ? 4.781 1.818 8.414 1 98.88 139 PHE B C 1
ATOM 2567 O O . PHE B 1 139 ? 5.574 1.184 9.109 1 98.88 139 PHE B O 1
ATOM 2574 N N . VAL B 1 140 ? 5.145 2.445 7.266 1 98.94 140 VAL B N 1
ATOM 2575 C CA . VAL B 1 140 ? 6.52 2.408 6.777 1 98.94 140 VAL B CA 1
ATOM 2576 C C . VAL B 1 140 ? 7.461 2.988 7.832 1 98.94 140 VAL B C 1
ATOM 2578 O O . VAL B 1 140 ? 8.477 2.373 8.172 1 98.94 140 VAL B O 1
ATOM 2581 N N . CYS B 1 141 ? 7.105 4.098 8.383 1 98.94 141 CYS B N 1
ATOM 2582 C CA . CYS B 1 141 ? 7.969 4.785 9.344 1 98.94 141 CYS B CA 1
ATOM 2583 C C . CYS B 1 141 ? 8.094 3.988 10.633 1 98.94 141 CYS B C 1
ATOM 2585 O O . CYS B 1 141 ? 9.195 3.854 11.18 1 98.94 141 CYS B O 1
ATOM 2587 N N . THR B 1 142 ? 6.965 3.459 11.117 1 98.69 142 THR B N 1
ATOM 2588 C CA . THR B 1 142 ? 7.008 2.643 12.328 1 98.69 142 THR B CA 1
ATOM 2589 C C . THR B 1 142 ? 7.887 1.414 12.117 1 98.69 142 THR B C 1
ATOM 2591 O O . THR B 1 142 ? 8.695 1.069 12.984 1 98.69 142 THR B O 1
ATOM 2594 N N . SER B 1 143 ? 7.754 0.781 10.977 1 98.5 143 SER B N 1
ATOM 2595 C CA . SER B 1 143 ? 8.531 -0.411 10.648 1 98.5 143 SER B CA 1
ATOM 2596 C C . SER B 1 143 ? 10.023 -0.101 10.602 1 98.5 143 SER B C 1
ATOM 2598 O O . SER B 1 143 ? 10.852 -0.964 10.898 1 98.5 143 SER B O 1
ATOM 2600 N N . LYS B 1 144 ? 10.352 1.143 10.266 1 98.62 144 LYS B N 1
ATOM 2601 C CA . LYS B 1 144 ? 11.75 1.547 10.141 1 98.62 144 LYS B CA 1
ATOM 2602 C C . LYS B 1 144 ? 12.211 2.314 11.383 1 98.62 144 LYS B C 1
ATOM 2604 O O . LYS B 1 144 ? 13.336 2.809 11.43 1 98.62 144 LYS B O 1
ATOM 2609 N N . GLU B 1 145 ? 11.32 2.449 12.367 1 98.56 145 GLU B N 1
ATOM 2610 C CA . GLU B 1 145 ? 11.586 3.146 13.625 1 98.56 145 GLU B CA 1
ATOM 2611 C C . GLU B 1 145 ? 11.953 4.605 13.375 1 98.56 145 GLU B C 1
ATOM 2613 O O . GLU B 1 145 ? 12.906 5.121 13.961 1 98.56 145 GLU B O 1
ATOM 2618 N N . ILE B 1 146 ? 11.297 5.227 12.477 1 98.88 146 ILE B N 1
ATOM 2619 C CA . ILE B 1 146 ? 11.445 6.645 12.172 1 98.88 146 ILE B CA 1
ATOM 2620 C C . ILE B 1 146 ? 10.219 7.406 12.672 1 98.88 146 ILE B C 1
ATOM 2622 O O . ILE B 1 146 ? 9.086 7.035 12.359 1 98.88 146 ILE B O 1
ATOM 2626 N N . PRO B 1 147 ? 10.383 8.461 13.453 1 98.81 147 PRO B N 1
ATOM 2627 C CA . PRO B 1 147 ? 9.242 9.266 13.891 1 98.81 147 PRO B CA 1
ATOM 2628 C C . PRO B 1 147 ? 8.422 9.812 12.719 1 98.81 147 PRO B C 1
ATOM 2630 O O . PRO B 1 147 ? 8.984 10.188 11.688 1 98.81 147 PRO B O 1
ATOM 2633 N N . PHE B 1 148 ? 7.066 9.875 12.977 1 98.81 148 PHE B N 1
ATOM 2634 C CA . PHE B 1 148 ? 6.172 10.258 11.891 1 98.81 148 PHE B CA 1
ATOM 2635 C C . PHE B 1 148 ? 4.992 11.07 12.422 1 98.81 148 PHE B C 1
ATOM 2637 O O . PHE B 1 148 ? 4.434 10.75 13.469 1 98.81 148 PHE B O 1
ATOM 2644 N N . ILE B 1 149 ? 4.641 12.078 11.703 1 98.5 149 ILE B N 1
ATOM 2645 C CA . ILE B 1 149 ? 3.383 12.781 11.93 1 98.5 149 ILE B CA 1
ATOM 2646 C C . ILE B 1 149 ? 2.756 13.164 10.586 1 98.5 149 ILE B C 1
ATOM 2648 O O . ILE B 1 149 ? 3.455 13.266 9.578 1 98.5 149 ILE B O 1
ATOM 2652 N N . SER B 1 150 ? 1.508 13.305 10.578 1 98.81 150 SER B N 1
ATOM 2653 C CA . SER B 1 150 ? 0.781 13.797 9.414 1 98.81 150 SER B CA 1
ATOM 2654 C C . SER B 1 150 ? 0.023 15.078 9.734 1 98.81 150 SER B C 1
ATOM 2656 O O . SER B 1 150 ? -0.714 15.141 10.719 1 98.81 150 SER B O 1
ATOM 2658 N N . VAL B 1 151 ? 0.236 16.078 8.977 1 98.81 151 VAL B N 1
ATOM 2659 C CA . VAL B 1 151 ? -0.451 17.359 9.125 1 98.81 151 VAL B CA 1
ATOM 2660 C C . VAL B 1 151 ? -1.446 17.547 7.988 1 98.81 151 VAL B C 1
ATOM 2662 O O . VAL B 1 151 ? -1.059 17.594 6.816 1 98.81 151 VAL B O 1
ATOM 2665 N N . LYS B 1 152 ? -2.711 17.672 8.344 1 98.81 152 LYS B N 1
ATOM 2666 C CA . LYS B 1 152 ? -3.775 17.656 7.344 1 98.81 152 LYS B CA 1
ATOM 2667 C C . LYS B 1 152 ? -4.598 18.938 7.395 1 98.81 152 LYS B C 1
ATOM 2669 O O . LYS B 1 152 ? -5.074 19.344 8.461 1 98.81 152 LYS B O 1
ATOM 2674 N N . PHE B 1 153 ? -4.676 19.578 6.281 1 98.81 153 PHE B N 1
ATOM 2675 C CA . PHE B 1 153 ? -5.621 20.672 6.086 1 98.81 153 PHE B CA 1
ATOM 2676 C C . PHE B 1 153 ? -6.98 20.141 5.645 1 98.81 153 PHE B C 1
ATOM 2678 O O . PHE B 1 153 ? -7.078 19.453 4.633 1 98.81 153 PHE B O 1
ATOM 2685 N N . VAL B 1 154 ? -8.031 20.453 6.375 1 98.56 154 VAL B N 1
ATOM 2686 C CA . VAL B 1 154 ? -9.367 19.984 6.031 1 98.56 154 VAL B CA 1
ATOM 2687 C C . VAL B 1 154 ? -9.883 20.734 4.801 1 98.56 154 VAL B C 1
ATOM 2689 O O . VAL B 1 154 ? -10.125 21.938 4.859 1 98.56 154 VAL B O 1
ATOM 2692 N N . SER B 1 155 ? -10.055 19.969 3.729 1 98.25 155 SER B N 1
ATOM 2693 C CA . SER B 1 155 ? -10.43 20.594 2.463 1 98.25 155 SER B CA 1
ATOM 2694 C C . SER B 1 155 ? -11.938 20.484 2.225 1 98.25 155 SER B C 1
ATOM 2696 O O . SER B 1 155 ? -12.508 21.266 1.454 1 98.25 155 SER B O 1
ATOM 2698 N N . ASP B 1 156 ? -12.586 19.531 2.879 1 97.44 156 ASP B N 1
ATOM 2699 C CA . ASP B 1 156 ? -13.984 19.281 2.533 1 97.44 156 ASP B CA 1
ATOM 2700 C C . ASP B 1 156 ? -14.672 18.438 3.607 1 97.44 156 ASP B C 1
ATOM 2702 O O . ASP B 1 156 ? -14.016 17.812 4.434 1 97.44 156 ASP B O 1
ATOM 2706 N N . VAL B 1 157 ? -15.992 18.531 3.559 1 96.62 157 VAL B N 1
ATOM 2707 C CA . VAL B 1 157 ? -16.828 17.734 4.453 1 96.62 157 VAL B CA 1
ATOM 2708 C C . VAL B 1 157 ? -17.469 16.594 3.68 1 96.62 157 VAL B C 1
ATOM 2710 O O . VAL B 1 157 ? -18.172 16.812 2.695 1 96.62 157 VAL B O 1
ATOM 2713 N N . ILE B 1 158 ? -17.188 15.43 4.164 1 96.12 158 ILE B N 1
ATOM 2714 C CA . ILE B 1 158 ? -17.719 14.234 3.51 1 96.12 158 ILE B CA 1
ATOM 2715 C C . ILE B 1 158 ? -19.234 14.297 3.463 1 96.12 158 ILE B C 1
ATOM 2717 O O . ILE B 1 158 ? -19.891 14.648 4.453 1 96.12 158 ILE B O 1
ATOM 2721 N N . GLY B 1 159 ? -19.859 13.922 2.387 1 94.44 159 GLY B N 1
ATOM 2722 C CA . GLY B 1 159 ? -21.297 14.031 2.166 1 94.44 159 GLY B CA 1
ATOM 2723 C C . GLY B 1 159 ? -21.688 15.312 1.455 1 94.44 159 GLY B C 1
ATOM 2724 O O . GLY B 1 159 ? -22.781 15.398 0.897 1 94.44 159 GLY B O 1
ATOM 2725 N N . GLN B 1 160 ? -20.766 16.297 1.511 1 93.81 160 GLN B N 1
ATOM 2726 C CA . GLN B 1 160 ? -21.016 17.578 0.866 1 93.81 160 GLN B CA 1
ATOM 2727 C C . GLN B 1 160 ? -19.953 17.891 -0.181 1 93.81 160 GLN B C 1
ATOM 2729 O O . GLN B 1 160 ? -19.906 19 -0.722 1 93.81 160 GLN B O 1
ATOM 2734 N N . ASN B 1 161 ? -19.109 16.953 -0.43 1 90.56 161 ASN B N 1
ATOM 2735 C CA . ASN B 1 161 ? -17.922 17.203 -1.234 1 90.56 161 ASN B CA 1
ATOM 2736 C C . ASN B 1 161 ? -18 16.5 -2.586 1 90.56 161 ASN B C 1
ATOM 2738 O O . ASN B 1 161 ? -18.891 15.68 -2.811 1 90.56 161 ASN B O 1
ATOM 2742 N N . SER B 1 162 ? -17.156 16.984 -3.455 1 88.94 162 SER B N 1
ATOM 2743 C CA . SER B 1 162 ? -16.828 16.359 -4.734 1 88.94 162 SER B CA 1
ATOM 2744 C C . SER B 1 162 ? -15.328 16.484 -5.035 1 88.94 162 SER B C 1
ATOM 2746 O O . SER B 1 162 ? -14.609 17.219 -4.359 1 88.94 162 SER B O 1
ATOM 2748 N N . VAL B 1 163 ? -14.953 15.734 -6.031 1 87.88 163 VAL B N 1
ATOM 2749 C CA . VAL B 1 163 ? -13.555 15.828 -6.449 1 87.88 163 VAL B CA 1
ATOM 2750 C C . VAL B 1 163 ? -13.242 17.25 -6.883 1 87.88 163 VAL B C 1
ATOM 2752 O O . VAL B 1 163 ? -12.172 17.781 -6.57 1 87.88 163 VAL B O 1
ATOM 2755 N N . LYS B 1 164 ? -14.141 17.828 -7.582 1 89.62 164 LYS B N 1
ATOM 2756 C CA . LYS B 1 164 ? -13.953 19.219 -8.031 1 89.62 164 LYS B CA 1
ATOM 2757 C C . LYS B 1 164 ? -13.852 20.172 -6.84 1 89.62 164 LYS B C 1
ATOM 2759 O O . LYS B 1 164 ? -13.008 21.062 -6.832 1 89.62 164 LYS B O 1
ATOM 2764 N N . HIS B 1 165 ? -14.688 20 -5.879 1 91.06 165 HIS B N 1
ATOM 2765 C CA . HIS B 1 165 ? -14.633 20.812 -4.66 1 91.06 165 HIS B CA 1
ATOM 2766 C C . HIS B 1 165 ? -13.273 20.688 -3.984 1 91.06 165 HIS B C 1
ATOM 2768 O O . HIS B 1 165 ? -12.719 21.688 -3.529 1 91.06 165 HIS B O 1
ATOM 2774 N N . TRP B 1 166 ? -12.766 19.516 -3.963 1 92.88 166 TRP B N 1
ATOM 2775 C CA . TRP B 1 166 ? -11.445 19.266 -3.4 1 92.88 166 TRP B CA 1
ATOM 2776 C C . TRP B 1 166 ? -10.367 19.984 -4.203 1 92.88 166 TRP B C 1
ATOM 2778 O O . TRP B 1 166 ? -9.531 20.688 -3.633 1 92.88 166 TRP B O 1
ATOM 2788 N N . GLU B 1 167 ? -10.391 19.859 -5.469 1 92.25 167 GLU B N 1
ATOM 2789 C CA . GLU B 1 167 ? -9.398 20.5 -6.328 1 92.25 167 GLU B CA 1
ATOM 2790 C C . GLU B 1 167 ? -9.398 22.016 -6.133 1 92.25 167 GLU B C 1
ATOM 2792 O O . GLU B 1 167 ? -8.336 22.641 -6.121 1 92.25 167 GLU B O 1
ATOM 2797 N N . ASP B 1 168 ? -10.539 22.547 -5.922 1 94.56 168 ASP B N 1
ATOM 2798 C CA . ASP B 1 168 ? -10.703 23.984 -5.766 1 94.56 168 ASP B CA 1
ATOM 2799 C C . ASP B 1 168 ? -10.117 24.469 -4.441 1 94.56 168 ASP B C 1
ATOM 2801 O O . ASP B 1 168 ? -9.852 25.656 -4.27 1 94.56 168 ASP B O 1
ATOM 2805 N N . LYS B 1 169 ? -9.914 23.5 -3.559 1 96.56 169 LYS B N 1
ATOM 2806 C CA . LYS B 1 169 ? -9.469 23.891 -2.221 1 96.56 169 LYS B CA 1
ATOM 2807 C C . LYS B 1 169 ? -7.961 23.719 -2.074 1 96.56 169 LYS B C 1
ATOM 2809 O O . LYS B 1 169 ? -7.391 24.078 -1.04 1 96.56 169 LYS B O 1
ATOM 2814 N N . LEU B 1 170 ? -7.309 23.281 -3.125 1 97.25 170 LEU B N 1
ATOM 2815 C CA . LEU B 1 170 ? -5.891 22.953 -3.021 1 97.25 170 LEU B CA 1
ATOM 2816 C C . LEU B 1 170 ? -5.066 24.219 -2.758 1 97.25 170 LEU B C 1
ATOM 2818 O O . LEU B 1 170 ? -4.109 24.188 -1.981 1 97.25 170 LEU B O 1
ATOM 2822 N N . ALA B 1 171 ? -5.398 25.312 -3.338 1 97.19 171 ALA B N 1
ATOM 2823 C CA . ALA B 1 171 ? -4.668 26.562 -3.123 1 97.19 171 ALA B CA 1
ATOM 2824 C C . ALA B 1 171 ? -4.785 27.016 -1.672 1 97.19 171 ALA B C 1
ATOM 2826 O O . ALA B 1 171 ? -3.793 27.422 -1.061 1 97.19 171 ALA B O 1
ATOM 2827 N N . ASP B 1 172 ? -5.992 27 -1.162 1 98.06 172 ASP B N 1
ATOM 2828 C CA . ASP B 1 172 ? -6.215 27.328 0.241 1 98.06 172 ASP B CA 1
ATOM 2829 C C . ASP B 1 172 ? -5.426 26.406 1.159 1 98.06 172 ASP B C 1
ATOM 2831 O O . ASP B 1 172 ? -4.867 26.844 2.168 1 98.06 172 ASP B O 1
ATOM 2835 N N . ALA B 1 173 ? -5.418 25.188 0.786 1 98.44 173 ALA B N 1
ATOM 2836 C CA . ALA B 1 173 ? -4.707 24.188 1.588 1 98.44 173 ALA B CA 1
ATOM 2837 C C . ALA B 1 173 ? -3.213 24.5 1.638 1 98.44 173 ALA B C 1
ATOM 2839 O O . ALA B 1 173 ? -2.596 24.438 2.703 1 98.44 173 ALA B O 1
ATOM 2840 N N . ARG B 1 174 ? -2.66 24.828 0.506 1 98 174 ARG B N 1
ATOM 2841 C CA . ARG B 1 174 ? -1.244 25.172 0.453 1 98 174 ARG B CA 1
ATOM 2842 C C . ARG B 1 174 ? -0.939 26.359 1.353 1 98 174 ARG B C 1
ATOM 2844 O O . ARG B 1 174 ? 0.041 26.344 2.1 1 98 174 ARG B O 1
ATOM 2851 N N . THR B 1 175 ? -1.76 27.328 1.282 1 98.19 175 THR B N 1
ATOM 2852 C CA . THR B 1 175 ? -1.588 28.531 2.096 1 98.19 175 THR B CA 1
ATOM 2853 C C . THR B 1 175 ? -1.715 28.203 3.58 1 98.19 175 THR B C 1
ATOM 2855 O O . THR B 1 175 ? -0.907 28.656 4.395 1 98.19 175 THR B O 1
ATOM 2858 N N . GLY B 1 176 ? -2.736 27.406 3.918 1 98.38 176 GLY B N 1
ATOM 2859 C CA . GLY B 1 176 ? -2.949 27.031 5.301 1 98.38 176 GLY B CA 1
ATOM 2860 C C . GLY B 1 176 ? -1.812 26.203 5.871 1 98.38 176 GLY B C 1
ATOM 2861 O O . GLY B 1 176 ? -1.385 26.422 7.008 1 98.38 176 GLY B O 1
ATOM 2862 N N . LEU B 1 177 ? -1.357 25.281 5.094 1 98.44 177 LEU B N 1
ATOM 2863 C CA . LEU B 1 177 ? -0.249 24.438 5.527 1 98.44 177 LEU B CA 1
ATOM 2864 C C . LEU B 1 177 ? 1.031 25.25 5.672 1 98.44 177 LEU B C 1
ATOM 2866 O O . LEU B 1 177 ? 1.783 25.078 6.633 1 98.44 177 LEU B O 1
ATOM 2870 N N . SER B 1 178 ? 1.3 26.125 4.711 1 98 178 SER B N 1
ATOM 2871 C CA . SER B 1 178 ? 2.459 27 4.812 1 98 178 SER B CA 1
ATOM 2872 C C . SER B 1 178 ? 2.404 27.844 6.086 1 98 178 SER B C 1
ATOM 2874 O O . SER B 1 178 ? 3.406 27.969 6.793 1 98 178 SER B O 1
ATOM 2876 N N . HIS B 1 179 ? 1.243 28.422 6.352 1 98.12 179 HIS B N 1
ATOM 2877 C CA . HIS B 1 179 ? 1.059 29.203 7.566 1 98.12 179 HIS B CA 1
ATOM 2878 C C . HIS B 1 179 ? 1.287 28.359 8.812 1 98.12 179 HIS B C 1
ATOM 2880 O O . HIS B 1 179 ? 1.932 28.812 9.766 1 98.12 179 HIS B O 1
ATOM 2886 N N . PHE B 1 180 ? 0.78 27.141 8.82 1 97.88 180 PHE B N 1
ATOM 2887 C CA . PHE B 1 180 ? 0.93 26.234 9.961 1 97.88 180 PHE B CA 1
ATOM 2888 C C . PHE B 1 180 ? 2.402 25.938 10.234 1 97.88 180 PHE B C 1
ATOM 2890 O O . PHE B 1 180 ? 2.871 26.094 11.359 1 97.88 180 PHE B O 1
ATOM 2897 N N . PHE B 1 181 ? 3.168 25.547 9.227 1 97.62 181 PHE B N 1
ATOM 2898 C CA . PHE B 1 181 ? 4.543 25.094 9.391 1 97.62 181 PHE B CA 1
ATOM 2899 C C . PHE B 1 181 ? 5.48 26.266 9.641 1 97.62 181 PHE B C 1
ATOM 2901 O O . PHE B 1 181 ? 6.457 26.156 10.383 1 97.62 181 PHE B O 1
ATOM 2908 N N . ASN B 1 182 ? 5.215 27.453 9.039 1 97.19 182 ASN B N 1
ATOM 2909 C CA . ASN B 1 182 ? 6.223 28.516 9.016 1 97.19 182 ASN B CA 1
ATOM 2910 C C . ASN B 1 182 ? 5.859 29.656 9.961 1 97.19 182 ASN B C 1
ATOM 2912 O O . ASN B 1 182 ? 6.664 30.562 10.188 1 97.19 182 ASN B O 1
ATOM 2916 N N . VAL B 1 183 ? 4.66 29.594 10.5 1 96.69 183 VAL B N 1
ATOM 2917 C CA . VAL B 1 183 ? 4.246 30.656 11.406 1 96.69 183 VAL B CA 1
ATOM 2918 C C . VAL B 1 183 ? 3.834 30.062 12.75 1 96.69 183 VAL B C 1
ATOM 2920 O O . VAL B 1 183 ? 4.309 30.5 13.805 1 96.69 183 VAL B O 1
ATOM 2923 N N . LEU B 1 184 ? 3.027 28.984 12.727 1 94.62 184 LEU B N 1
ATOM 2924 C CA . LEU B 1 184 ? 2.469 28.438 13.961 1 94.62 184 LEU B CA 1
ATOM 2925 C C . LEU B 1 184 ? 3.441 27.469 14.625 1 94.62 184 LEU B C 1
ATOM 2927 O O . LEU B 1 184 ? 3.523 27.406 15.852 1 94.62 184 LEU B O 1
ATOM 2931 N N . LYS B 1 185 ? 4.102 26.672 13.805 1 91.56 185 LYS B N 1
ATOM 2932 C CA . LYS B 1 185 ? 5.035 25.672 14.297 1 91.56 185 LYS B CA 1
ATOM 2933 C C . LYS B 1 185 ? 6.43 25.875 13.711 1 91.56 185 LYS B C 1
ATOM 2935 O O . LYS B 1 185 ? 6.754 25.344 12.656 1 91.56 185 LYS B O 1
ATOM 2940 N N . GLU B 1 186 ? 7.328 26.562 14.461 1 83.56 186 GLU B N 1
ATOM 2941 C CA . GLU B 1 186 ? 8.594 27.016 13.898 1 83.56 186 GLU B CA 1
ATOM 2942 C C . GLU B 1 186 ? 9.703 26 14.141 1 83.56 186 GLU B C 1
ATOM 2944 O O . GLU B 1 186 ? 10.883 26.297 13.953 1 83.56 186 GLU B O 1
ATOM 2949 N N . SER B 1 187 ? 9.297 24.859 14.656 1 84.5 187 SER B N 1
ATOM 2950 C CA . SER B 1 187 ? 10.273 23.781 14.82 1 84.5 187 SER B CA 1
ATOM 2951 C C . SER B 1 187 ? 9.586 22.469 15.172 1 84.5 187 SER B C 1
ATOM 2953 O O . SER B 1 187 ? 8.375 22.438 15.422 1 84.5 187 SER B O 1
ATOM 2955 N N . ILE B 1 188 ? 10.258 21.297 15.062 1 89.25 188 ILE B N 1
ATOM 2956 C CA . ILE B 1 188 ? 9.695 20 15.406 1 89.25 188 ILE B CA 1
ATOM 2957 C C . ILE B 1 188 ? 10.336 19.469 16.688 1 89.25 188 ILE B C 1
ATOM 2959 O O . ILE B 1 188 ? 9.758 18.625 17.375 1 89.25 188 ILE B O 1
#

Radius of gyration: 21.18 Å; Cα contacts (8 Å, |Δi|>4): 902; chains: 2; bounding box: 45×61×45 Å

pLDDT: mean 96.04, std 4.16, range [77.75, 98.94]

Solvent-accessible surface area (backbone atoms only — not comparable to full-atom values): 19288 Å² total; per-residue (Å²): 125,55,31,38,35,37,35,26,41,50,80,61,39,60,51,78,77,78,55,80,87,51,45,79,43,79,46,75,32,36,80,26,29,43,38,19,16,38,45,46,55,56,46,42,69,73,64,62,44,66,30,40,37,36,40,33,67,20,34,21,79,84,67,55,69,70,42,72,42,44,25,32,32,26,28,31,58,50,41,48,82,43,38,89,76,72,46,86,32,66,49,68,34,56,63,53,18,55,76,72,66,41,41,73,82,57,78,61,73,33,29,34,22,13,29,52,60,87,70,46,56,76,69,96,69,70,63,54,31,34,36,32,32,60,30,30,41,46,50,52,26,57,77,67,72,32,31,46,41,35,39,31,28,27,47,33,43,42,52,76,44,47,72,66,54,42,62,70,29,27,66,58,38,20,51,52,49,28,44,42,44,60,64,73,39,68,70,89,124,56,31,36,34,35,36,26,40,50,78,62,41,61,53,79,75,77,53,81,86,50,45,80,44,80,45,75,32,35,79,25,29,45,38,20,16,38,44,47,55,53,47,42,70,74,66,62,43,65,31,40,38,37,39,35,64,20,33,21,79,85,68,56,67,70,42,74,42,43,24,32,31,27,29,30,57,51,42,48,83,43,39,90,75,73,46,84,32,66,47,68,33,55,63,54,17,54,75,72,66,41,42,76,85,60,78,62,73,33,31,35,24,12,29,51,61,85,70,45,56,75,68,97,68,73,64,55,31,34,36,32,33,59,30,28,42,47,49,51,27,56,76,68,74,32,31,45,41,33,39,32,30,27,48,33,41,42,51,77,42,49,72,67,55,42,62,71,28,26,64,59,38,20,53,50,50,29,46,42,46,60,65,74,37,70,72,90

Secondary structure (DSSP, 8-state):
-EEEEEEESSGGG------TTEEEEEEE--SSHHHHHHHHHHHHHHH--SEEEEEEEEEESSS-TT-EEEEEEEEETTTGGGGGGT---EEE-HHHHHHHT-STT----EEEEE-SS---S-----SSEEESSHHHHHHHHHHTT--EEEEEEEEEETTS--HHHHHHHHHHHHHHHHHIIIII----/-EEEEEEESSGGG------TTEEEEEEE--SSHHHHHHHHHHHHHHH--SEEEEEEEEEESSS-TT-EEEEEEEEETTTGGGGGGT---EEE-HHHHHHHT-STT----EEEEE-SS---S-----SSEEESSHHHHHHHHHHTT--EEEEEEEEEETTS--HHHHHHHHHHHHHHHHHIIIII----

Nearest PDB structures (foldseek):
  4qez-assembly1_A  TM=7.789E-01  e=4.728E-14  Bacillus anthracis
  4ffs-assembly1_A  TM=8.086E-01  e=2.566E-13  Helicobacter pylori J99
  4bmz-assembly1_A  TM=8.032E-01  e=2.566E-13  Helicobacter pylori 26695
  4qat-assembly2_B  TM=7.049E-01  e=1.153E-08  Chlamydia trachomatis L2/434/Bu
  4qar-assembly2_B  TM=7.003E-01  e=2.771E-08  Chlamydia trachomatis L2/434/Bu

Foldseek 3Di:
DAEEEEEEADPLQDADFDFPPYHYHYDHQHFAAVSLLVRLLVVCVVRVGQAYEYEGAWAFAPDDQFDKAKEQKEFAPVCVVVVVVVDDGMDGLVVLCVVSVHPPVVPGHWYEYAYRDDAQADDDDDTGTYGGHQSSNRVNCVVVSHRYIYMYRYQYYRNHDDPVSSVVCSNVSNVSVNCCNVPVNNGD/DAEEEEEEADPLFDADFDFPPYHYHYDHQHFAAVSLLVRLLVVCVVRVGQAYEYEGAWAFAPDDQFDKAKEQKEFAPVCVVVVVVVDDGMDGLVVLCVVSVHPPVVPGHWYEYEYRDDAQADDDDDTGTYGGHQSSNRVNCVVVSHRYIYMYRYQYYRNHDDPVSSVVRSNVSNVSVNCCNVPVNNGD

InterPro domains:
  IPR000845 Nucleoside phosphorylase domain [PF01048] (11-186)
  IPR035994 Nucleoside phosphorylase superfamily [G3DSA:3.40.50.1580] (2-188)
  IPR035994 Nucleoside phosphorylase superfamily [SSF53167] (14-173)

Sequence (376 aa):
MLKILVTYAVQGEFAEIKWPDVEVYYVRTGIGKVKAAFHLAEAIRQVEPDIVINMGTAGTINHRVGDVFVCRHFIDRDMHKLAGLGLSYELDTSALLEQKGFCRHWTESATCNTGDSFLTELTDIEGDVVDMEAYAQAFVCTSKEIPFISVKFVSDVIGQNSVKHWEDKLADARTGLSHFFNVLKESIMLKILVTYAVQGEFAEIKWPDVEVYYVRTGIGKVKAAFHLAEAIRQVEPDIVINMGTAGTINHRVGDVFVCRHFIDRDMHKLAGLGLSYELDTSALLEQKGFCRHWTESATCNTGDSFLTELTDIEGDVVDMEAYAQAFVCTSKEIPFISVKFVSDVIGQNSVKHWEDKLADARTGLSHFFNVLKESI